Protein AF-W4PFC8-F1 (afdb_monomer_lite)

Sequence (194 aa):
MAPLVTIVLLALRPLFGVVIDPLIALPLGGVAGILSIRCWKKVPQILELGLQKMAPVATLLIGTGTIAGVIKNSDLNSFLLWFLNYCHLSDSIVAPVSGALMSAATASTTAGAMLASASFADTLISVGISGVWGALMVNAGATVLDHLPHGSFFHTTGGVCGLIFKDRLKLIPYETLIGMILAVSSALLYFFIS

Radius of gyration: 19.75 Å; chains: 1; bounding box: 50×34×48 Å

Secondary structure (DSSP, 8-state):
-HHHHHHHHHHHHHHH-----HHHHHHHHHHHHHHHH--GGGHHHHHHHHHHHHHHHHHHHHHHHHHHHHHHTSTHHHHHHHHHHHTT--GGGHHHHHHHHHHHHHT-HHHHHHHHHHHHHHHHHHTT--HHHHHHHHHHHHTTTTTSTTSHHHHHHHHHTT--HHHHHHHHHHHHHHHHHHHHHHHHHHHHH-

Structure (mmCIF, N/CA/C/O backbone):
data_AF-W4PFC8-F1
#
_entry.id   AF-W4PFC8-F1
#
loop_
_atom_site.group_PDB
_atom_site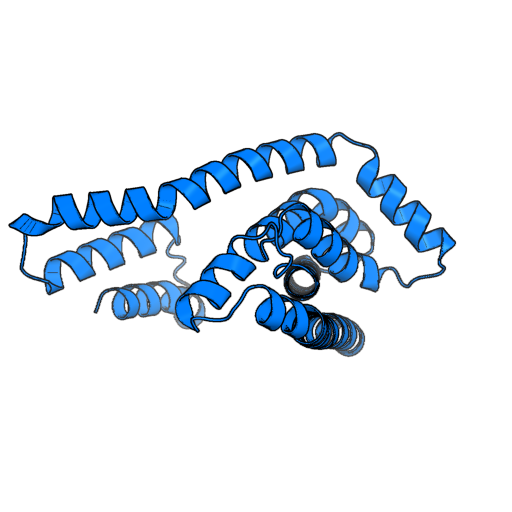.id
_atom_site.type_symbol
_atom_site.label_atom_id
_atom_site.label_alt_id
_atom_site.label_comp_id
_atom_site.label_asym_id
_atom_site.label_entity_id
_atom_site.label_seq_id
_atom_site.pdbx_PDB_ins_code
_atom_site.Cartn_x
_atom_site.Cartn_y
_atom_site.Cartn_z
_atom_site.occupancy
_atom_site.B_iso_or_equiv
_atom_site.auth_seq_id
_atom_site.auth_comp_id
_atom_site.auth_asym_id
_atom_site.auth_atom_id
_atom_site.pdbx_PDB_model_num
ATOM 1 N N . MET A 1 1 ? -22.870 -6.480 11.754 1.00 60.59 1 MET A N 1
ATOM 2 C CA . MET A 1 1 ? -23.787 -5.493 11.143 1.00 60.59 1 MET A CA 1
ATOM 3 C C . MET A 1 1 ? -23.040 -4.341 10.485 1.00 60.59 1 MET A C 1
ATOM 5 O O . MET A 1 1 ? -23.178 -4.214 9.282 1.00 60.59 1 MET A O 1
ATOM 9 N N . ALA A 1 2 ? -22.192 -3.583 11.195 1.00 66.00 2 ALA A N 1
ATOM 10 C CA . ALA A 1 2 ? -21.439 -2.461 10.607 1.00 66.00 2 ALA A CA 1
ATOM 11 C C . ALA A 1 2 ? -20.672 -2.797 9.302 1.00 66.00 2 ALA A C 1
ATOM 13 O O . ALA A 1 2 ? -20.992 -2.180 8.293 1.00 66.00 2 ALA A O 1
ATOM 14 N N . PRO A 1 3 ? -19.766 -3.804 9.257 1.00 72.44 3 PRO A N 1
ATOM 15 C CA . PRO A 1 3 ? -19.040 -4.138 8.026 1.00 72.44 3 PRO A CA 1
ATOM 16 C C . PRO A 1 3 ? -19.954 -4.687 6.927 1.00 72.44 3 PRO A C 1
ATOM 18 O O . PRO A 1 3 ? -19.696 -4.470 5.755 1.00 72.44 3 PRO A O 1
ATOM 21 N N . LEU A 1 4 ? -21.051 -5.361 7.290 1.00 73.50 4 LEU A N 1
ATOM 22 C CA . LEU A 1 4 ? -22.006 -5.896 6.321 1.00 73.50 4 LEU A CA 1
ATOM 23 C C . LEU A 1 4 ? -22.719 -4.760 5.570 1.00 73.50 4 LEU A C 1
ATOM 25 O O . LEU A 1 4 ? -22.846 -4.815 4.354 1.00 73.50 4 LEU A O 1
ATOM 29 N N . VAL A 1 5 ? -23.136 -3.712 6.287 1.00 70.50 5 VAL A N 1
ATOM 30 C CA . VAL A 1 5 ? -23.809 -2.542 5.703 1.00 70.50 5 VAL A CA 1
ATOM 31 C C . VAL A 1 5 ? -22.860 -1.764 4.791 1.00 70.50 5 VAL A C 1
ATOM 33 O O . VAL A 1 5 ? -23.251 -1.400 3.686 1.00 70.50 5 VAL A O 1
ATOM 36 N N . THR A 1 6 ? -21.601 -1.563 5.193 1.00 70.75 6 THR A N 1
ATOM 37 C CA . THR A 1 6 ? -20.590 -0.939 4.323 1.00 70.75 6 THR A CA 1
ATOM 38 C C . THR A 1 6 ? -20.270 -1.790 3.104 1.00 70.75 6 THR A C 1
ATOM 40 O O . THR A 1 6 ? -20.200 -1.248 2.008 1.00 70.75 6 THR A O 1
ATOM 43 N N . ILE A 1 7 ? -20.117 -3.107 3.257 1.00 75.44 7 ILE A N 1
ATOM 44 C CA . ILE A 1 7 ? -19.860 -4.010 2.126 1.00 75.44 7 ILE A CA 1
ATOM 45 C C . ILE A 1 7 ? -21.022 -3.961 1.132 1.00 75.44 7 ILE A C 1
ATOM 47 O O . ILE A 1 7 ? -20.774 -3.844 -0.060 1.00 75.44 7 ILE A O 1
ATOM 51 N N . VAL A 1 8 ? -22.275 -3.976 1.596 1.00 73.69 8 VAL A N 1
ATOM 52 C CA . VAL A 1 8 ? -23.455 -3.867 0.720 1.00 73.69 8 VAL A CA 1
ATOM 53 C C . VAL A 1 8 ? -23.516 -2.501 0.023 1.00 73.69 8 VAL A C 1
ATOM 55 O O . VAL A 1 8 ? -23.772 -2.450 -1.177 1.00 73.69 8 VAL A O 1
ATOM 58 N N . LEU A 1 9 ? -23.221 -1.403 0.730 1.00 66.00 9 LEU A N 1
ATOM 59 C CA . LEU A 1 9 ? -23.166 -0.053 0.148 1.00 66.00 9 LEU A CA 1
ATOM 60 C C . LEU A 1 9 ? -22.056 0.089 -0.906 1.00 66.00 9 LEU A C 1
ATOM 62 O O . LEU A 1 9 ? -22.295 0.666 -1.963 1.00 66.00 9 LEU A O 1
ATOM 66 N N . LEU A 1 10 ? -20.858 -0.452 -0.658 1.00 68.19 10 LEU A N 1
ATOM 67 C CA . LEU A 1 10 ? -19.750 -0.409 -1.620 1.00 68.19 10 LEU A CA 1
ATOM 68 C C . LEU A 1 10 ? -19.934 -1.397 -2.783 1.00 68.19 10 LEU A C 1
ATOM 70 O O . LEU A 1 10 ? -19.562 -1.077 -3.910 1.00 68.19 10 LEU A O 1
ATOM 74 N N . ALA A 1 11 ? -20.536 -2.566 -2.547 1.00 67.75 11 ALA A N 1
ATOM 75 C CA . ALA A 1 11 ? -20.856 -3.552 -3.584 1.00 67.75 11 ALA A CA 1
ATOM 76 C C . ALA A 1 11 ? -21.993 -3.091 -4.512 1.00 67.75 11 ALA A C 1
ATOM 78 O O . ALA A 1 11 ? -22.118 -3.590 -5.629 1.00 67.75 11 ALA A O 1
ATOM 79 N N . LEU A 1 12 ? -22.776 -2.089 -4.108 1.00 64.56 12 LEU A N 1
ATOM 80 C CA . LEU A 1 12 ? -23.778 -1.460 -4.967 1.00 64.56 12 LEU A CA 1
ATOM 81 C C . LEU A 1 12 ? -23.150 -0.770 -6.193 1.00 64.56 12 LEU A C 1
ATOM 83 O O . LEU A 1 12 ? -23.795 -0.667 -7.236 1.00 64.56 12 LEU A O 1
ATOM 87 N N . ARG A 1 13 ? -21.873 -0.369 -6.099 1.00 65.69 13 ARG A N 1
ATOM 88 C CA . ARG A 1 13 ? -21.117 0.243 -7.200 1.00 65.69 13 ARG A CA 1
ATOM 89 C C . ARG A 1 13 ? -20.882 -0.726 -8.373 1.00 65.69 13 ARG A C 1
ATOM 91 O O . ARG A 1 13 ? -21.272 -0.368 -9.481 1.00 65.69 13 ARG A O 1
ATOM 98 N N . PRO A 1 14 ? -20.308 -1.932 -8.185 1.00 64.19 14 PRO A N 1
ATOM 99 C CA . PRO A 1 14 ? -20.170 -2.907 -9.270 1.00 64.19 14 PRO A CA 1
ATOM 100 C C . PRO A 1 14 ? -21.492 -3.568 -9.701 1.00 64.19 14 PRO A C 1
ATOM 102 O O . PRO A 1 14 ? -21.578 -3.996 -10.845 1.00 64.19 14 PRO A O 1
ATOM 105 N N . LEU A 1 15 ? -22.514 -3.653 -8.834 1.00 70.25 15 LEU A N 1
ATOM 106 C CA . LEU A 1 15 ? -23.786 -4.323 -9.166 1.00 70.25 15 LEU A CA 1
ATOM 107 C C . LEU A 1 15 ? -24.837 -3.427 -9.841 1.00 70.25 15 LEU A C 1
ATOM 109 O O . LEU A 1 15 ? -25.566 -3.907 -10.702 1.00 70.25 15 LEU A O 1
ATOM 113 N N . PHE A 1 16 ? -24.946 -2.154 -9.448 1.00 71.00 16 PHE A N 1
ATOM 114 C CA . PHE A 1 16 ? -26.012 -1.249 -9.910 1.00 71.00 16 PHE A CA 1
ATOM 115 C C . PHE A 1 16 ? -25.488 0.058 -10.521 1.00 71.00 16 PHE A C 1
ATOM 117 O O . PHE A 1 16 ? -26.281 0.914 -10.906 1.00 71.00 16 PHE A O 1
ATOM 124 N N . GLY A 1 17 ? -24.166 0.248 -10.598 1.00 64.81 17 GLY A N 1
ATOM 125 C CA . GLY A 1 17 ? -23.553 1.447 -11.183 1.00 64.81 17 GLY A CA 1
ATOM 126 C C . GLY A 1 17 ? -23.726 2.726 -10.354 1.00 64.81 17 GLY A C 1
ATOM 127 O O . GLY A 1 17 ? -23.295 3.795 -10.781 1.00 64.81 17 GLY A O 1
ATOM 128 N N . VAL A 1 18 ? -24.322 2.643 -9.159 1.00 68.81 18 VAL A N 1
ATOM 129 C CA . VAL A 1 18 ? -24.473 3.791 -8.257 1.00 68.81 18 VAL A CA 1
ATOM 130 C C . VAL A 1 18 ? -23.147 4.030 -7.542 1.00 68.81 18 VAL A C 1
ATOM 132 O O . VAL A 1 18 ? -22.703 3.225 -6.722 1.00 68.81 18 VAL A O 1
ATOM 135 N N . VAL A 1 19 ? -22.494 5.147 -7.856 1.00 66.44 19 VAL A N 1
ATOM 136 C CA . VAL A 1 19 ? -21.243 5.548 -7.209 1.00 66.44 19 VAL A CA 1
ATOM 137 C C . VAL A 1 19 ? -21.568 6.173 -5.857 1.00 66.44 19 VAL A C 1
ATOM 139 O O . VAL A 1 19 ? -21.902 7.349 -5.767 1.00 66.44 19 VAL A O 1
ATOM 142 N N . ILE A 1 20 ? -21.470 5.372 -4.799 1.00 68.31 20 ILE A N 1
ATOM 143 C CA . ILE A 1 20 ? -21.460 5.881 -3.428 1.00 68.31 20 ILE A CA 1
ATOM 144 C C . ILE A 1 20 ? -20.000 6.101 -3.045 1.00 68.31 20 ILE A C 1
ATOM 146 O O . ILE A 1 20 ? -19.194 5.168 -3.082 1.00 68.31 20 ILE A O 1
ATOM 150 N N . ASP A 1 21 ? -19.660 7.342 -2.711 1.00 74.38 21 ASP A N 1
ATOM 151 C CA . ASP A 1 21 ? -18.304 7.693 -2.314 1.00 74.38 21 ASP A CA 1
ATOM 152 C C . ASP A 1 21 ? -17.924 6.971 -1.004 1.00 74.38 21 ASP A C 1
ATOM 154 O O . ASP A 1 21 ? -18.717 6.982 -0.049 1.00 74.38 21 ASP A O 1
ATOM 158 N N . PRO A 1 22 ? -16.734 6.347 -0.916 1.00 67.06 22 PRO A N 1
ATOM 159 C CA . PRO A 1 22 ? -16.259 5.710 0.308 1.00 67.06 22 PRO A CA 1
ATOM 160 C C . PRO A 1 22 ? -16.308 6.636 1.530 1.00 67.06 22 PRO A C 1
ATOM 162 O O . PRO A 1 22 ? -16.629 6.168 2.623 1.00 67.06 22 PRO A O 1
ATOM 165 N N . LEU A 1 23 ? -16.072 7.941 1.350 1.00 74.94 23 LEU A N 1
ATOM 166 C CA . LEU A 1 23 ? -16.114 8.958 2.403 1.00 74.94 23 LEU A CA 1
ATOM 167 C C . LEU A 1 23 ? -17.506 9.096 3.031 1.00 74.94 23 LEU A C 1
ATOM 169 O O . LEU A 1 23 ? -17.616 9.492 4.185 1.00 74.94 23 LEU A O 1
ATOM 173 N N . ILE A 1 24 ? -18.563 8.743 2.295 1.00 76.62 24 ILE A N 1
ATOM 174 C CA . ILE A 1 24 ? -19.956 8.754 2.759 1.00 76.62 24 ILE A CA 1
ATOM 175 C C . ILE A 1 24 ? -20.369 7.351 3.223 1.00 76.62 24 ILE A C 1
ATOM 177 O O . ILE A 1 24 ? -20.988 7.201 4.277 1.00 76.62 24 ILE A O 1
ATOM 181 N N . ALA A 1 25 ? -19.983 6.305 2.489 1.00 76.31 25 ALA A N 1
ATOM 182 C CA . ALA A 1 25 ? -20.346 4.922 2.800 1.00 76.31 25 ALA A CA 1
ATOM 183 C C . ALA A 1 25 ? -19.781 4.439 4.148 1.00 76.31 25 ALA A C 1
ATOM 185 O O . ALA A 1 25 ? -20.495 3.804 4.928 1.00 76.31 25 ALA A O 1
ATOM 186 N N . LEU A 1 26 ? -18.513 4.748 4.441 1.00 79.12 26 LEU A N 1
ATOM 187 C CA . LEU A 1 26 ? -17.830 4.351 5.677 1.00 79.12 26 LEU A CA 1
ATOM 188 C C . LEU A 1 26 ? -18.480 4.922 6.952 1.00 79.12 26 LEU A C 1
ATOM 190 O O . LEU A 1 26 ? -18.797 4.127 7.845 1.00 79.12 26 LEU A O 1
ATOM 194 N N . PRO A 1 27 ? -18.737 6.241 7.075 1.00 80.81 27 PRO A N 1
ATOM 195 C CA . PRO A 1 27 ? -19.411 6.786 8.251 1.00 80.81 27 PRO A CA 1
ATOM 196 C C . PRO A 1 27 ? -20.863 6.315 8.368 1.00 80.81 27 PRO A C 1
ATOM 198 O O . PRO A 1 27 ? -21.301 6.031 9.481 1.00 80.81 27 PRO A O 1
ATOM 201 N N . LEU A 1 28 ? -21.592 6.134 7.260 1.00 80.00 28 LEU A N 1
ATOM 202 C CA . LEU A 1 28 ? -22.945 5.560 7.287 1.00 80.00 28 LEU A CA 1
ATOM 203 C C . LEU A 1 28 ? -22.961 4.127 7.839 1.00 80.00 28 LEU A C 1
ATOM 205 O O . LEU A 1 28 ? -23.796 3.805 8.687 1.00 80.00 28 LEU A O 1
ATOM 209 N N . GLY A 1 29 ? -22.010 3.279 7.434 1.00 78.44 29 GLY A N 1
ATOM 210 C CA . GLY A 1 29 ? -21.847 1.943 8.019 1.00 78.44 29 GLY A CA 1
ATOM 211 C C . GLY A 1 29 ? -21.459 1.984 9.499 1.00 78.44 29 GLY A C 1
ATOM 212 O O . GLY A 1 29 ? -21.950 1.175 10.290 1.00 78.44 29 GLY A O 1
ATOM 213 N N . GLY A 1 30 ? -20.638 2.960 9.900 1.00 79.00 30 GLY A N 1
ATOM 214 C CA . GLY A 1 30 ? -20.305 3.228 11.302 1.00 79.00 30 GLY A CA 1
ATOM 215 C C . GLY A 1 30 ? -21.532 3.603 12.138 1.00 79.00 30 GLY A C 1
ATOM 216 O O . GLY A 1 30 ? -21.767 3.004 13.188 1.00 79.00 30 GLY A O 1
ATOM 217 N N . VAL A 1 31 ? -22.366 4.522 11.643 1.00 81.38 31 VAL A N 1
ATOM 218 C CA . VAL A 1 31 ? -23.624 4.946 12.282 1.00 81.38 31 VAL A CA 1
ATOM 219 C C . VAL A 1 31 ? -24.613 3.783 12.381 1.00 81.38 31 VAL A C 1
ATOM 221 O O . VAL A 1 31 ? -25.167 3.545 13.454 1.00 81.38 31 VAL A O 1
ATOM 224 N N . ALA A 1 32 ? -24.781 2.989 11.320 1.00 80.19 32 ALA A N 1
ATOM 225 C CA . ALA A 1 32 ? -25.609 1.779 11.347 1.00 80.19 32 ALA A CA 1
ATOM 226 C C . ALA A 1 32 ? -25.082 0.729 12.348 1.00 80.19 32 ALA A C 1
ATOM 228 O O . ALA A 1 32 ? -25.853 0.038 13.027 1.00 80.19 32 ALA A O 1
ATOM 229 N N . GLY A 1 33 ? -23.758 0.637 12.485 1.00 77.38 33 GLY A N 1
ATOM 230 C CA . GLY A 1 33 ? -23.082 -0.151 13.510 1.00 77.38 33 GLY A CA 1
ATOM 231 C C . GLY A 1 33 ? -23.412 0.306 14.927 1.00 77.38 33 GLY A C 1
ATOM 232 O O . GLY A 1 33 ? -23.785 -0.515 15.765 1.00 77.38 33 GLY A O 1
ATOM 233 N N . ILE A 1 34 ? -23.334 1.613 15.174 1.00 79.25 34 ILE A N 1
ATOM 234 C CA . ILE A 1 34 ? -23.670 2.239 16.45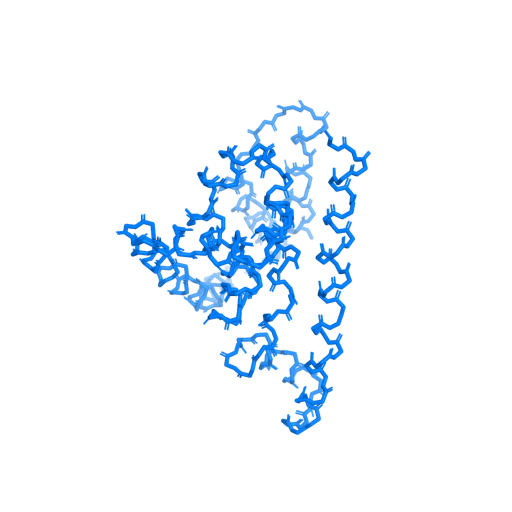9 1.00 79.25 34 ILE A CA 1
ATOM 235 C C . ILE A 1 34 ? -25.145 2.004 16.812 1.00 79.25 34 ILE A C 1
ATOM 237 O O . ILE A 1 34 ? -25.445 1.580 17.931 1.00 79.25 34 ILE A O 1
ATOM 241 N N . LEU A 1 35 ? -26.054 2.178 15.847 1.00 79.50 35 LEU A N 1
ATOM 242 C CA . LEU A 1 35 ? -27.486 1.884 15.996 1.00 79.50 35 LEU A CA 1
ATOM 243 C C . LEU A 1 35 ? -27.740 0.422 16.393 1.00 79.50 35 LEU A C 1
ATOM 245 O O . LEU A 1 35 ? -28.578 0.147 17.252 1.00 79.50 35 LEU A O 1
ATOM 249 N N . SER A 1 36 ? -26.980 -0.514 15.821 1.00 77.12 36 SER A N 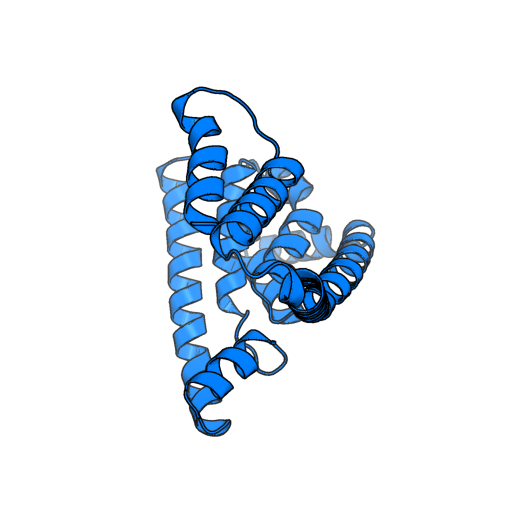1
ATOM 250 C CA . SER A 1 36 ? -27.106 -1.947 16.120 1.00 77.12 36 SER A CA 1
ATOM 251 C C . SER A 1 36 ? -26.622 -2.317 17.528 1.00 77.12 36 SER A C 1
ATOM 253 O O . SER A 1 36 ? -27.145 -3.256 18.124 1.00 77.12 36 SER A O 1
ATOM 255 N N . ILE A 1 37 ? -25.646 -1.589 18.085 1.00 77.81 37 ILE A N 1
ATOM 256 C CA . ILE A 1 37 ? -25.055 -1.872 19.407 1.00 77.81 37 ILE A CA 1
ATOM 257 C C . ILE A 1 37 ? -25.992 -1.450 20.562 1.00 77.81 37 ILE A C 1
ATOM 259 O O . ILE A 1 37 ? -25.793 -1.893 21.692 1.00 77.81 37 ILE A O 1
ATOM 263 N N . ARG A 1 38 ? -27.029 -0.626 20.311 1.00 77.19 38 ARG A N 1
ATOM 264 C CA . ARG A 1 38 ? -28.038 -0.117 21.284 1.00 77.19 38 ARG A CA 1
ATOM 265 C C . ARG A 1 38 ? -27.477 0.537 22.564 1.00 77.19 38 ARG A C 1
ATOM 267 O O . ARG A 1 38 ? -28.238 0.955 23.434 1.00 77.19 38 ARG A O 1
ATOM 274 N N . CYS A 1 39 ? -26.158 0.680 22.684 1.00 72.31 39 CYS A N 1
ATOM 275 C CA . CYS A 1 39 ? -25.460 1.143 23.880 1.00 72.31 39 CYS A CA 1
ATOM 276 C C . CYS A 1 39 ? -24.962 2.587 23.697 1.00 72.31 39 CYS A C 1
ATOM 278 O O . CYS A 1 39 ? -23.763 2.866 23.707 1.00 72.31 39 CYS A O 1
ATOM 280 N N . TRP A 1 40 ? -25.909 3.516 23.537 1.00 77.56 40 TRP A N 1
ATOM 281 C CA . TRP A 1 40 ? -25.670 4.933 23.222 1.00 77.56 40 TRP A CA 1
ATOM 282 C C . TRP A 1 40 ? -24.711 5.640 24.191 1.00 77.56 40 TRP A C 1
ATOM 284 O O . TRP A 1 40 ? -23.931 6.494 23.785 1.00 77.56 40 TRP A O 1
ATOM 294 N N . LYS A 1 41 ? -24.694 5.225 25.464 1.00 78.50 41 LYS A N 1
ATOM 295 C CA . LYS A 1 41 ? -23.814 5.794 26.498 1.00 78.50 41 LYS A CA 1
ATOM 296 C C . LYS A 1 41 ? -22.320 5.530 26.256 1.00 78.50 41 LYS A C 1
ATOM 298 O O . LYS A 1 41 ? -21.497 6.299 26.733 1.00 78.50 41 LYS A O 1
ATOM 303 N N . LYS A 1 42 ? -21.963 4.462 25.528 1.00 80.50 42 LYS A N 1
ATOM 304 C CA . LYS A 1 42 ? -20.565 4.094 25.225 1.00 80.50 42 LYS A CA 1
ATOM 305 C C . LYS A 1 42 ? -20.081 4.611 23.868 1.00 80.50 42 LYS A C 1
ATOM 307 O O . LYS A 1 42 ? -18.905 4.471 23.557 1.00 80.50 42 LYS A O 1
ATOM 312 N N . VAL A 1 43 ? -20.960 5.220 23.069 1.00 82.25 43 VAL A N 1
ATOM 313 C CA . VAL A 1 43 ? -20.619 5.786 21.754 1.00 82.25 43 VAL A CA 1
ATOM 314 C C . VAL A 1 43 ? -19.441 6.762 21.808 1.00 82.25 43 VAL A C 1
ATOM 316 O O . VAL A 1 43 ? -18.519 6.548 21.024 1.00 82.25 43 VAL A O 1
ATOM 319 N N . PRO A 1 44 ? -19.390 7.764 22.715 1.00 83.62 44 PRO A N 1
ATOM 320 C CA . PRO A 1 44 ? -18.248 8.679 22.761 1.00 83.62 44 PRO A CA 1
ATOM 321 C C . PRO A 1 44 ? -16.931 7.948 23.054 1.00 83.62 44 PRO A C 1
ATOM 323 O O . PRO A 1 44 ? -15.947 8.193 22.368 1.00 83.62 44 PRO A O 1
ATOM 326 N N . GLN A 1 45 ? -16.935 6.975 23.974 1.00 86.12 45 GLN A N 1
ATOM 327 C CA . GLN A 1 45 ? -15.750 6.162 24.282 1.00 86.12 45 GLN A CA 1
ATOM 328 C C . GLN A 1 45 ? -15.294 5.312 23.087 1.00 86.12 45 GLN A C 1
ATOM 330 O O . GLN A 1 45 ? -14.100 5.184 22.843 1.00 86.12 45 GLN A O 1
ATOM 335 N N . ILE A 1 46 ? -16.225 4.727 22.326 1.00 82.56 46 ILE A N 1
ATOM 336 C CA . ILE A 1 46 ? -15.898 3.934 21.129 1.00 82.56 46 ILE A CA 1
ATOM 337 C C . ILE A 1 46 ? -15.326 4.832 20.026 1.00 82.56 46 ILE A C 1
ATOM 339 O O . ILE A 1 46 ? -14.377 4.435 19.350 1.00 82.56 46 ILE A O 1
ATOM 343 N N . LEU A 1 47 ? -15.881 6.035 19.853 1.00 84.12 47 LEU A N 1
ATOM 344 C CA . LEU A 1 47 ? -15.395 7.014 18.881 1.00 84.12 47 LEU A CA 1
ATOM 345 C C . LEU A 1 47 ? -13.989 7.501 19.240 1.00 84.12 47 LEU A C 1
ATOM 347 O O . LEU A 1 47 ? -13.119 7.538 18.376 1.00 84.12 47 LEU A O 1
ATOM 351 N N . GLU A 1 48 ? -13.759 7.815 20.514 1.00 87.94 48 GLU A N 1
ATOM 352 C CA . GLU A 1 48 ? -12.457 8.234 21.032 1.00 87.94 48 GLU A CA 1
ATOM 353 C C . GLU A 1 48 ? -11.412 7.129 20.859 1.00 87.94 48 GLU A C 1
ATOM 355 O O . GLU A 1 48 ? -10.328 7.380 20.341 1.00 87.94 48 GLU A O 1
ATOM 360 N N . LEU A 1 49 ? -11.762 5.882 21.180 1.00 86.31 49 LEU A N 1
ATOM 361 C CA . LEU A 1 49 ? -10.882 4.726 20.998 1.00 86.31 49 LEU A CA 1
ATOM 362 C C . LEU A 1 49 ? -10.590 4.466 19.510 1.00 86.31 49 LEU A C 1
ATOM 364 O O . LEU A 1 49 ? -9.462 4.138 19.145 1.00 86.31 49 LEU A O 1
ATOM 368 N N . GLY A 1 50 ? -11.579 4.654 18.633 1.00 84.62 50 GLY A N 1
ATOM 369 C CA . GLY A 1 50 ? -11.397 4.598 17.181 1.00 84.62 50 GLY A CA 1
ATOM 370 C C . GLY A 1 50 ? -10.452 5.686 16.670 1.00 84.62 50 GLY A C 1
ATOM 371 O O . GLY A 1 50 ? -9.528 5.387 15.914 1.00 84.62 50 GLY A O 1
ATOM 372 N N . LEU A 1 51 ? -10.630 6.926 17.129 1.00 85.12 51 LEU A N 1
ATOM 373 C CA . LEU A 1 51 ? -9.774 8.052 16.764 1.00 85.12 51 LEU A CA 1
ATOM 374 C C . LEU A 1 51 ? -8.340 7.854 17.272 1.00 85.12 51 LEU A C 1
ATOM 376 O O . LEU A 1 51 ? -7.394 8.027 16.508 1.00 85.12 51 LEU A O 1
ATOM 380 N N . GLN A 1 52 ? -8.171 7.401 18.517 1.00 86.75 52 GLN A N 1
ATOM 381 C CA . GLN A 1 52 ? -6.864 7.067 19.089 1.00 86.75 52 GLN A CA 1
ATOM 382 C C . GLN A 1 52 ? -6.158 5.961 18.296 1.00 86.75 52 GLN A C 1
ATOM 384 O O . GLN A 1 52 ? -4.954 6.048 18.065 1.00 86.75 52 GLN A O 1
ATOM 389 N N . LYS A 1 53 ? -6.892 4.950 17.816 1.00 82.81 53 LYS A N 1
ATOM 390 C CA . LYS A 1 53 ? -6.329 3.895 16.957 1.00 82.81 53 LYS A CA 1
ATOM 391 C C . LYS A 1 53 ? -5.950 4.380 15.558 1.00 82.81 53 LYS A C 1
ATOM 393 O O . LYS A 1 53 ? -5.065 3.789 14.946 1.00 82.81 53 LYS A O 1
ATOM 398 N N . MET A 1 54 ? -6.590 5.434 15.058 1.00 83.25 54 MET A N 1
ATOM 399 C CA . MET A 1 54 ? -6.296 6.016 13.744 1.00 83.25 54 MET A CA 1
ATOM 400 C C . MET A 1 54 ? -5.240 7.125 13.794 1.00 83.25 54 MET A C 1
ATOM 402 O O . MET A 1 54 ? -4.648 7.430 12.763 1.00 83.25 54 MET A O 1
ATOM 406 N N . ALA A 1 55 ? -4.947 7.697 14.965 1.00 84.25 55 ALA A N 1
ATOM 407 C CA . ALA A 1 55 ? -3.960 8.767 15.112 1.00 84.25 55 ALA A CA 1
ATOM 408 C C . ALA A 1 55 ? -2.553 8.397 14.589 1.00 84.25 55 ALA A C 1
ATOM 410 O O . ALA A 1 55 ? -1.993 9.193 13.836 1.00 84.25 55 ALA A O 1
ATOM 411 N N . PRO A 1 56 ? -1.985 7.200 14.862 1.00 79.88 56 PRO A N 1
ATOM 412 C CA . PRO A 1 56 ? -0.694 6.811 14.287 1.00 79.88 56 PRO A CA 1
ATOM 413 C C . PRO A 1 56 ? -0.726 6.724 12.758 1.00 79.88 56 PRO A C 1
ATOM 415 O O . PRO A 1 56 ? 0.222 7.137 12.096 1.00 7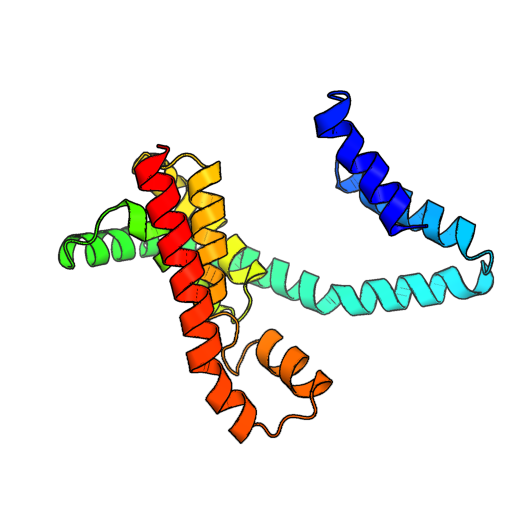9.88 56 PRO A O 1
ATOM 418 N N . VAL A 1 57 ? -1.833 6.228 12.193 1.00 79.12 57 VAL A N 1
ATOM 419 C CA . VAL A 1 57 ? -2.025 6.125 10.739 1.00 79.12 57 VAL A CA 1
ATOM 420 C C . VAL A 1 57 ? -2.142 7.516 10.117 1.00 79.12 57 VAL A C 1
ATOM 422 O O . VAL A 1 57 ? -1.530 7.769 9.088 1.00 79.12 57 VAL A O 1
ATOM 425 N N . ALA A 1 58 ? -2.866 8.441 10.751 1.00 81.75 58 ALA A N 1
ATOM 426 C CA . ALA A 1 58 ? -2.991 9.819 10.282 1.00 81.75 58 ALA A CA 1
ATOM 427 C C . ALA A 1 58 ? -1.643 10.558 10.300 1.00 81.75 58 ALA A C 1
ATOM 429 O O . ALA A 1 58 ? -1.274 11.184 9.309 1.00 81.75 58 ALA A O 1
ATOM 430 N N . THR A 1 59 ? -0.868 10.436 11.381 1.00 82.88 59 THR A N 1
ATOM 431 C CA . THR A 1 59 ? 0.484 11.013 11.464 1.00 82.88 59 THR A CA 1
ATOM 432 C C . THR A 1 59 ? 1.413 10.418 10.403 1.00 82.88 59 THR A C 1
ATOM 434 O O . THR A 1 59 ? 2.162 11.153 9.759 1.00 82.88 59 THR A O 1
ATOM 437 N N . LEU A 1 60 ? 1.324 9.106 10.159 1.00 80.88 60 LEU A N 1
ATOM 438 C CA . LEU A 1 60 ? 2.052 8.437 9.081 1.00 80.88 60 LEU A CA 1
ATOM 439 C C . LEU A 1 60 ? 1.618 8.946 7.699 1.00 80.88 60 LEU A C 1
ATOM 441 O O . LEU A 1 60 ? 2.474 9.192 6.859 1.00 80.88 60 LEU A O 1
ATOM 445 N N . LEU A 1 61 ? 0.322 9.148 7.448 1.00 78.56 61 LEU A N 1
ATOM 446 C CA . LEU A 1 61 ? -0.190 9.689 6.180 1.00 78.56 61 LEU A CA 1
ATOM 447 C C . LEU A 1 61 ? 0.283 11.123 5.924 1.00 78.56 61 LEU A C 1
ATOM 449 O O . LEU A 1 61 ? 0.610 11.470 4.793 1.00 78.56 61 LEU A O 1
ATOM 453 N N . ILE A 1 62 ? 0.384 11.945 6.970 1.00 85.25 62 ILE A N 1
ATOM 454 C CA . ILE A 1 62 ? 0.952 13.293 6.860 1.00 85.25 62 ILE A CA 1
ATOM 455 C C . ILE A 1 62 ? 2.447 13.208 6.529 1.00 85.25 62 ILE A C 1
ATOM 457 O O . ILE A 1 62 ? 2.893 13.843 5.577 1.00 85.25 62 ILE A O 1
ATOM 461 N N . GLY A 1 63 ? 3.217 12.398 7.265 1.00 80.38 63 GLY A N 1
ATOM 462 C CA . GLY A 1 63 ? 4.656 12.234 7.026 1.00 80.38 63 GLY A CA 1
ATOM 463 C C . GLY A 1 63 ? 4.983 11.596 5.673 1.00 80.38 63 GLY A C 1
ATOM 464 O O . GLY A 1 63 ? 5.927 11.990 4.999 1.00 80.38 63 GLY A O 1
ATOM 465 N N . THR A 1 64 ? 4.180 10.637 5.227 1.00 76.06 64 THR A N 1
ATOM 466 C CA . THR A 1 64 ? 4.324 10.041 3.893 1.00 76.06 64 THR A CA 1
ATOM 467 C C . THR A 1 64 ? 3.914 11.040 2.814 1.00 76.06 64 THR A C 1
ATOM 469 O O . THR A 1 64 ? 4.649 11.221 1.854 1.00 76.06 64 THR A O 1
ATOM 472 N N . GLY A 1 65 ? 2.824 11.788 2.986 1.00 78.44 65 GLY A N 1
ATOM 473 C CA . GLY A 1 65 ? 2.445 12.855 2.057 1.00 78.44 65 GLY A CA 1
ATOM 474 C C . GLY A 1 65 ? 3.551 13.898 1.855 1.00 78.44 65 GLY A C 1
ATOM 475 O O . GLY A 1 65 ? 3.832 14.281 0.718 1.00 78.44 65 GLY A O 1
ATOM 476 N N . THR A 1 66 ? 4.233 14.314 2.927 1.00 84.69 66 THR A N 1
ATOM 477 C CA . THR A 1 66 ? 5.362 15.255 2.824 1.00 84.69 66 THR A CA 1
ATOM 478 C C . THR A 1 66 ? 6.575 14.625 2.142 1.00 84.69 66 THR A C 1
ATOM 480 O O . THR A 1 66 ? 7.144 15.249 1.247 1.00 84.69 66 THR A O 1
ATOM 483 N N . ILE A 1 67 ? 6.938 13.384 2.486 1.00 82.44 67 ILE A N 1
ATOM 484 C CA . ILE A 1 67 ? 8.035 12.648 1.834 1.00 82.44 67 ILE A CA 1
ATOM 485 C C . ILE A 1 67 ? 7.751 12.455 0.338 1.00 82.44 67 ILE A C 1
ATOM 487 O O . ILE A 1 67 ? 8.612 12.765 -0.479 1.00 82.44 67 ILE A O 1
ATOM 491 N N . ALA A 1 68 ? 6.545 12.023 -0.044 1.00 76.94 68 ALA A N 1
ATOM 492 C CA . ALA A 1 68 ? 6.141 11.902 -1.447 1.00 76.94 68 ALA A CA 1
ATOM 493 C C . ALA A 1 68 ? 6.266 13.236 -2.190 1.00 76.94 68 ALA A C 1
ATOM 495 O O . ALA A 1 68 ? 6.734 13.256 -3.326 1.00 76.94 68 ALA A O 1
ATOM 496 N N . GLY A 1 69 ? 5.883 14.347 -1.551 1.00 79.56 69 GLY A N 1
ATOM 497 C CA . GLY A 1 69 ? 6.024 15.690 -2.116 1.00 79.56 69 GLY A CA 1
ATOM 498 C C . GLY A 1 69 ? 7.481 16.094 -2.358 1.00 79.56 69 GLY A C 1
ATOM 499 O O . GLY A 1 69 ? 7.791 16.658 -3.410 1.00 79.56 69 GLY A O 1
ATOM 500 N N . VAL A 1 70 ? 8.382 15.766 -1.424 1.00 84.12 70 VAL A N 1
ATOM 501 C CA . VAL A 1 70 ? 9.830 15.981 -1.586 1.00 84.12 70 VAL A CA 1
ATOM 502 C C . VAL A 1 70 ? 10.380 15.102 -2.707 1.00 84.12 70 VAL A C 1
ATOM 504 O O . VAL A 1 70 ? 11.060 15.615 -3.592 1.00 84.12 70 VAL A O 1
ATOM 507 N N . ILE A 1 71 ? 10.044 13.808 -2.726 1.00 78.25 71 ILE A N 1
ATOM 508 C CA . ILE A 1 71 ? 10.496 12.861 -3.759 1.00 78.25 71 ILE A CA 1
ATOM 509 C C . ILE A 1 71 ? 10.002 13.291 -5.144 1.00 78.25 71 ILE A C 1
ATOM 511 O O . ILE A 1 71 ? 10.777 13.258 -6.093 1.00 78.25 71 ILE A O 1
ATOM 515 N N . LYS A 1 72 ? 8.750 13.749 -5.264 1.00 73.12 72 LYS A N 1
ATOM 516 C CA . LYS A 1 72 ? 8.183 14.229 -6.533 1.00 73.12 72 LYS A CA 1
ATOM 517 C C . LYS A 1 72 ? 8.907 15.467 -7.076 1.00 73.12 72 LYS A C 1
ATOM 519 O O . LYS A 1 72 ? 8.992 15.627 -8.286 1.00 73.12 72 LYS A O 1
ATOM 524 N N . ASN A 1 73 ? 9.428 16.325 -6.198 1.00 80.56 73 ASN A N 1
ATOM 525 C CA . ASN A 1 73 ? 10.256 17.477 -6.576 1.00 80.56 73 ASN A CA 1
ATOM 526 C C . ASN A 1 73 ? 11.761 17.152 -6.639 1.00 80.56 73 ASN A C 1
ATOM 528 O O . ASN A 1 73 ? 12.567 18.061 -6.811 1.00 80.56 73 ASN A O 1
ATOM 532 N N . SER A 1 74 ? 12.151 15.885 -6.478 1.00 78.12 74 SER A N 1
ATOM 533 C CA . SER A 1 74 ? 13.544 15.433 -6.519 1.00 78.12 74 SER A CA 1
ATOM 534 C C . SER A 1 74 ? 13.823 14.613 -7.781 1.00 78.12 74 SER A C 1
ATOM 536 O O . SER A 1 74 ? 12.931 13.974 -8.334 1.00 78.12 74 SER A O 1
ATOM 538 N N . ASP A 1 75 ? 15.094 14.508 -8.171 1.00 78.75 75 ASP A N 1
ATOM 539 C CA . ASP A 1 75 ? 15.551 13.681 -9.303 1.00 78.75 75 ASP A CA 1
ATOM 540 C C . ASP A 1 75 ? 15.570 12.166 -9.017 1.00 78.75 75 ASP A C 1
ATOM 542 O O . ASP A 1 75 ? 16.193 11.383 -9.736 1.00 78.75 75 ASP A O 1
ATOM 546 N N . LEU A 1 76 ? 14.891 11.713 -7.961 1.00 73.62 76 LEU A N 1
ATOM 547 C CA . LEU A 1 76 ? 14.935 10.318 -7.519 1.00 73.62 76 LEU A CA 1
ATOM 548 C C . LEU A 1 76 ? 14.269 9.379 -8.535 1.00 73.62 76 LEU A C 1
ATOM 550 O O . LEU A 1 76 ? 14.761 8.276 -8.772 1.00 73.62 76 LEU A O 1
ATOM 554 N N . ASN A 1 77 ? 13.205 9.847 -9.193 1.00 72.56 77 ASN A N 1
ATOM 555 C CA . ASN A 1 77 ? 12.564 9.129 -10.294 1.00 72.56 77 ASN A CA 1
ATOM 556 C C . ASN A 1 77 ? 13.542 8.905 -11.456 1.00 72.56 77 ASN A C 1
ATOM 558 O O . ASN A 1 77 ? 13.673 7.787 -11.952 1.00 72.56 77 ASN A O 1
ATOM 562 N N . SER A 1 78 ? 14.271 9.954 -11.843 1.00 75.81 78 SER A N 1
ATOM 563 C CA . SER A 1 78 ? 15.274 9.920 -12.911 1.00 75.81 78 SER A CA 1
ATOM 564 C C . SER A 1 78 ? 16.459 9.021 -12.552 1.00 75.81 78 SER A C 1
ATOM 566 O O . SER A 1 78 ? 16.913 8.240 -13.386 1.00 75.81 78 SER A O 1
ATOM 568 N N . PHE A 1 79 ?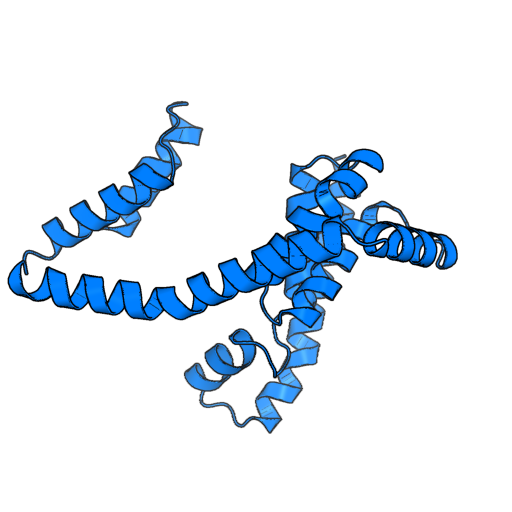 16.931 9.076 -11.302 1.00 77.94 79 PHE A N 1
ATOM 569 C CA . PHE A 1 79 ? 17.998 8.205 -10.806 1.00 77.94 79 PHE A CA 1
ATOM 570 C C . PHE A 1 79 ? 17.592 6.728 -10.820 1.00 77.94 79 PHE A C 1
ATOM 572 O O . PHE A 1 79 ? 18.380 5.887 -11.246 1.00 77.94 79 PHE A O 1
ATOM 579 N N . LEU A 1 80 ? 16.362 6.404 -10.402 1.00 75.31 80 LEU A N 1
ATOM 580 C CA . LEU A 1 80 ? 15.866 5.028 -10.431 1.00 75.31 80 LEU A CA 1
ATOM 581 C C . LEU A 1 80 ? 15.799 4.510 -11.870 1.00 75.31 80 LEU A C 1
ATOM 583 O O . LEU A 1 80 ? 16.296 3.419 -12.136 1.00 75.31 80 LEU A O 1
ATOM 587 N N . LEU A 1 81 ? 15.256 5.298 -12.802 1.00 75.56 81 LEU A N 1
ATOM 588 C CA . LEU A 1 81 ? 15.209 4.926 -14.219 1.00 75.56 81 LEU A CA 1
ATOM 589 C C . LEU A 1 81 ? 16.609 4.744 -14.817 1.00 75.56 81 LEU A C 1
ATOM 591 O O . LEU A 1 81 ? 16.845 3.769 -15.528 1.00 75.56 81 LEU A O 1
ATOM 595 N N . TRP A 1 82 ? 17.553 5.631 -14.493 1.00 79.06 82 TRP A N 1
ATOM 596 C CA . TRP A 1 82 ? 18.948 5.498 -14.918 1.00 79.06 82 TRP A CA 1
ATOM 597 C C . TRP A 1 82 ? 19.594 4.220 -14.370 1.00 79.06 82 TRP A C 1
ATOM 599 O O . TRP A 1 82 ? 20.227 3.478 -15.120 1.00 79.06 82 TRP A O 1
ATOM 609 N N . PHE A 1 83 ? 19.385 3.919 -13.085 1.00 74.81 83 PHE A N 1
ATOM 610 C CA . PHE A 1 83 ? 19.889 2.703 -12.446 1.00 74.81 83 PHE A CA 1
ATOM 611 C C . PHE A 1 83 ? 19.295 1.438 -13.079 1.00 74.81 83 PHE A C 1
ATOM 613 O O . PHE A 1 83 ? 20.011 0.470 -13.335 1.00 74.81 83 PHE A O 1
ATOM 620 N N . LEU A 1 84 ? 17.998 1.448 -13.392 1.00 73.69 84 LEU A N 1
ATOM 621 C CA . LEU A 1 84 ? 17.330 0.316 -14.030 1.00 73.69 84 LEU A CA 1
ATOM 622 C C . LEU A 1 84 ? 17.823 0.087 -15.464 1.00 73.69 84 LEU A C 1
ATOM 624 O O . LEU A 1 84 ? 18.050 -1.058 -15.857 1.00 73.69 84 LEU A O 1
ATOM 628 N N . ASN A 1 85 ? 18.041 1.175 -16.210 1.00 75.19 85 ASN A N 1
ATOM 629 C CA . ASN A 1 85 ? 18.594 1.137 -17.561 1.00 75.19 85 ASN A CA 1
ATOM 630 C C . ASN A 1 85 ? 20.032 0.590 -17.553 1.00 75.19 85 ASN A C 1
ATOM 632 O O . ASN A 1 85 ? 20.365 -0.276 -18.358 1.00 75.19 85 ASN A O 1
ATOM 636 N N . TYR A 1 86 ? 20.846 1.003 -16.574 1.00 76.25 86 TYR A N 1
ATOM 637 C CA . TYR A 1 86 ? 22.198 0.476 -16.361 1.00 76.25 86 TYR A CA 1
ATOM 638 C C . TYR A 1 86 ? 22.206 -1.031 -16.055 1.00 76.25 86 TYR A C 1
ATOM 640 O O . TYR A 1 86 ? 23.080 -1.760 -16.518 1.00 76.25 86 TYR A O 1
ATOM 648 N N . CYS A 1 87 ? 21.211 -1.522 -15.314 1.00 70.69 87 CYS A N 1
ATOM 649 C CA . CYS A 1 87 ? 21.050 -2.946 -15.021 1.00 70.69 87 CYS A CA 1
ATOM 650 C C . CYS A 1 87 ? 20.395 -3.761 -16.155 1.00 70.69 87 CYS A C 1
ATOM 652 O O . CYS A 1 87 ? 20.181 -4.958 -15.963 1.00 70.69 87 CYS A O 1
ATOM 654 N N . HIS A 1 88 ? 20.069 -3.159 -17.308 1.00 67.00 88 HIS A N 1
ATOM 655 C CA . HIS A 1 88 ? 19.319 -3.797 -18.403 1.00 67.00 88 HIS A CA 1
ATOM 656 C C . HIS A 1 88 ? 18.010 -4.475 -17.946 1.00 67.00 88 HIS A C 1
ATOM 658 O O . HIS A 1 88 ? 17.578 -5.479 -18.517 1.00 67.00 88 HIS A O 1
ATOM 664 N N . LEU A 1 89 ? 17.380 -3.957 -16.889 1.00 65.69 89 LEU A N 1
ATOM 665 C CA . LEU A 1 89 ? 16.135 -4.506 -16.358 1.00 65.69 89 LEU A CA 1
ATOM 666 C C . LEU A 1 89 ? 14.950 -4.029 -17.200 1.00 65.69 89 LEU A C 1
ATOM 668 O O . LEU A 1 89 ? 14.917 -2.890 -17.655 1.00 65.69 89 LEU A O 1
ATOM 672 N N . SER A 1 90 ? 13.966 -4.911 -17.393 1.00 69.75 90 SER A N 1
ATOM 673 C CA . SER A 1 90 ? 12.738 -4.562 -18.104 1.00 69.75 90 SER A CA 1
ATOM 674 C C . SER A 1 90 ? 11.976 -3.474 -17.349 1.00 69.75 90 SER A C 1
ATOM 676 O O . SER A 1 90 ? 11.751 -3.573 -16.141 1.00 69.75 90 SER A O 1
ATOM 678 N N . ASP A 1 91 ? 11.521 -2.483 -18.100 1.00 69.88 91 ASP A N 1
ATOM 679 C CA . ASP A 1 91 ? 10.668 -1.373 -17.685 1.00 69.88 91 ASP A CA 1
ATOM 680 C C . ASP A 1 91 ? 9.448 -1.790 -16.834 1.00 69.88 91 ASP A C 1
ATOM 682 O O . ASP A 1 91 ? 9.011 -1.064 -15.941 1.00 69.88 91 ASP A O 1
ATOM 686 N N . SER A 1 92 ? 8.936 -3.010 -17.023 1.00 68.88 92 SER A N 1
ATOM 687 C CA . SER A 1 92 ? 7.824 -3.568 -16.237 1.00 68.88 92 SER A CA 1
ATOM 688 C C . SER A 1 92 ? 8.180 -3.865 -14.770 1.00 68.88 92 SER A C 1
ATOM 690 O O . SER A 1 92 ? 7.294 -4.006 -13.930 1.00 68.88 92 SER A O 1
ATOM 692 N N . ILE A 1 93 ? 9.471 -3.944 -14.431 1.00 79.31 93 ILE A N 1
ATOM 693 C CA . ILE A 1 93 ? 9.978 -4.252 -13.082 1.00 79.31 93 ILE A CA 1
ATOM 694 C C . ILE A 1 93 ? 10.134 -2.975 -12.232 1.00 79.31 93 ILE A C 1
ATOM 696 O O . ILE A 1 93 ? 10.257 -3.046 -11.006 1.00 79.31 93 ILE A O 1
ATOM 700 N N . VAL A 1 94 ? 10.033 -1.790 -12.844 1.00 80.44 94 VAL A N 1
ATOM 701 C CA . VAL A 1 94 ? 10.069 -0.499 -12.135 1.00 80.44 94 VAL A CA 1
ATOM 702 C C . VAL A 1 94 ? 8.961 -0.418 -11.082 1.00 80.44 94 VAL A C 1
ATOM 704 O O . VAL A 1 94 ? 9.195 0.057 -9.969 1.00 80.44 94 VAL A O 1
ATOM 707 N N . ALA A 1 95 ? 7.762 -0.916 -11.397 1.00 84.06 95 ALA A N 1
ATOM 708 C CA . ALA A 1 95 ? 6.606 -0.824 -10.507 1.00 84.06 95 ALA A CA 1
ATOM 709 C C . ALA A 1 95 ? 6.771 -1.685 -9.236 1.00 84.06 95 ALA A C 1
ATOM 711 O O . ALA A 1 95 ? 6.672 -1.138 -8.135 1.00 84.06 95 ALA A O 1
ATOM 712 N N . PRO A 1 96 ? 7.124 -2.985 -9.321 1.00 84.62 96 PRO A N 1
ATOM 713 C CA . PRO A 1 96 ? 7.405 -3.772 -8.121 1.00 84.62 96 PRO A CA 1
ATOM 714 C C . PRO A 1 96 ? 8.631 -3.286 -7.333 1.00 84.62 96 PRO A C 1
ATOM 716 O O . PRO A 1 96 ? 8.602 -3.282 -6.103 1.00 84.62 96 PRO A O 1
ATOM 719 N N . VAL A 1 97 ? 9.706 -2.856 -8.006 1.00 85.25 97 VAL A N 1
ATOM 720 C CA . VAL A 1 97 ? 10.946 -2.425 -7.330 1.00 85.25 97 VAL A CA 1
ATOM 721 C C . VAL A 1 97 ? 10.750 -1.111 -6.583 1.00 85.25 97 VAL A C 1
ATOM 723 O O . VAL A 1 97 ? 11.172 -1.001 -5.432 1.00 85.25 97 VAL A O 1
ATOM 726 N N . SER A 1 98 ? 10.077 -0.133 -7.191 1.00 84.88 98 SER A N 1
ATOM 727 C CA . SER A 1 98 ? 9.738 1.121 -6.508 1.00 84.88 98 SER A CA 1
ATOM 728 C C . SER A 1 98 ? 8.850 0.866 -5.287 1.00 84.88 98 SER A C 1
ATOM 730 O O . SER A 1 98 ? 9.132 1.401 -4.214 1.00 84.88 98 SER A O 1
ATOM 732 N N . GLY A 1 99 ? 7.851 -0.017 -5.403 1.00 86.50 99 GLY A N 1
ATOM 733 C CA . GLY A 1 99 ? 7.021 -0.454 -4.278 1.00 86.50 99 GLY A CA 1
ATOM 734 C C . GLY A 1 99 ? 7.832 -1.095 -3.148 1.00 86.50 99 GLY A C 1
ATOM 735 O O . GLY A 1 99 ? 7.679 -0.712 -1.987 1.00 86.50 99 GLY A O 1
ATOM 736 N N . ALA A 1 100 ? 8.741 -2.016 -3.478 1.00 86.94 100 ALA A N 1
ATOM 737 C CA . ALA A 1 100 ? 9.599 -2.689 -2.503 1.00 86.94 100 ALA A CA 1
ATOM 738 C C . ALA A 1 100 ? 10.544 -1.712 -1.790 1.00 86.94 100 ALA A C 1
ATOM 740 O O . ALA A 1 100 ? 10.594 -1.702 -0.562 1.00 86.94 100 ALA A O 1
ATOM 741 N N . LEU A 1 101 ? 11.250 -0.853 -2.533 1.00 84.69 101 LEU A N 1
ATOM 742 C CA . LEU A 1 101 ? 12.175 0.142 -1.974 1.00 84.69 101 LEU A CA 1
ATOM 743 C C . LEU A 1 101 ? 11.459 1.128 -1.048 1.00 84.69 101 LEU A C 1
ATOM 745 O O . LEU A 1 101 ? 11.928 1.419 0.053 1.00 84.69 101 LEU A O 1
ATOM 749 N N . MET A 1 102 ? 10.298 1.621 -1.471 1.00 86.69 102 MET A N 1
ATOM 750 C CA . MET A 1 102 ? 9.539 2.598 -0.699 1.00 86.69 102 MET A CA 1
ATOM 751 C C . MET A 1 102 ? 8.883 1.974 0.539 1.00 86.69 102 MET A C 1
ATOM 753 O O . MET A 1 102 ? 8.787 2.602 1.599 1.00 86.69 102 MET A O 1
ATOM 757 N N . SER A 1 103 ? 8.476 0.709 0.438 1.00 85.00 103 SER A N 1
ATOM 758 C CA . SER A 1 103 ? 8.018 -0.067 1.587 1.00 85.00 103 SER A CA 1
ATOM 759 C C . SER A 1 103 ? 9.153 -0.389 2.548 1.00 85.00 103 SER A C 1
ATOM 761 O O . SER A 1 103 ? 8.953 -0.300 3.749 1.00 85.00 103 SER A O 1
ATOM 763 N N . ALA A 1 104 ? 10.373 -0.633 2.065 1.00 84.25 104 ALA A N 1
ATOM 764 C CA . ALA A 1 104 ? 11.535 -0.800 2.934 1.00 84.25 104 ALA A CA 1
ATOM 765 C C . ALA A 1 104 ? 11.840 0.475 3.733 1.00 84.25 104 ALA A C 1
ATOM 767 O O . ALA A 1 104 ? 12.137 0.414 4.926 1.00 84.25 104 ALA A O 1
ATOM 768 N N . ALA A 1 105 ? 11.732 1.640 3.087 1.00 81.38 105 ALA A N 1
ATOM 769 C CA . ALA A 1 105 ? 11.959 2.931 3.730 1.00 81.38 105 ALA A CA 1
ATOM 770 C C . ALA A 1 105 ? 10.897 3.250 4.796 1.00 81.38 105 ALA A C 1
ATOM 772 O O . ALA A 1 105 ? 11.225 3.787 5.851 1.00 81.38 105 ALA A O 1
ATOM 773 N N . THR A 1 106 ? 9.633 2.898 4.547 1.00 78.75 106 THR A N 1
ATOM 774 C CA . THR A 1 106 ? 8.523 3.166 5.483 1.00 78.75 106 THR A CA 1
ATOM 775 C C . THR A 1 106 ? 8.233 2.033 6.464 1.00 78.75 106 THR A C 1
ATOM 777 O O . THR A 1 106 ? 7.549 2.257 7.460 1.00 78.75 106 THR A O 1
ATOM 780 N N . ALA A 1 107 ? 8.716 0.827 6.167 1.00 80.94 107 ALA A N 1
ATOM 781 C CA . ALA A 1 107 ? 8.341 -0.443 6.784 1.00 80.94 107 ALA A CA 1
ATOM 782 C C . ALA A 1 107 ? 6.825 -0.582 7.008 1.00 80.94 107 ALA A C 1
ATOM 784 O O . ALA A 1 107 ? 6.332 -0.906 8.094 1.00 80.94 107 ALA A O 1
ATOM 785 N N . SER A 1 108 ? 6.072 -0.272 5.952 1.00 80.88 108 SER A N 1
ATOM 786 C CA . SER A 1 108 ? 4.623 -0.409 5.900 1.00 80.88 108 SER A CA 1
ATOM 787 C C . SER A 1 108 ? 4.180 -0.587 4.453 1.00 80.88 108 SER A C 1
ATOM 789 O O . SER A 1 108 ? 4.436 0.269 3.610 1.00 80.88 108 SER A O 1
ATOM 791 N N . THR A 1 109 ? 3.443 -1.665 4.184 1.00 86.06 109 THR A N 1
ATOM 792 C CA . THR A 1 109 ? 2.919 -1.994 2.851 1.00 86.06 109 THR A CA 1
ATOM 793 C C . THR A 1 109 ? 2.098 -0.845 2.282 1.00 86.06 109 THR A C 1
ATOM 795 O O . THR A 1 109 ? 2.322 -0.393 1.164 1.00 86.06 109 THR A O 1
ATOM 798 N N . THR A 1 110 ? 1.161 -0.334 3.083 1.00 84.19 110 THR A N 1
ATOM 799 C CA . THR A 1 110 ? 0.226 0.709 2.663 1.00 84.19 110 THR A CA 1
ATOM 800 C C . THR A 1 110 ? 0.939 2.036 2.441 1.00 84.19 110 THR A C 1
ATOM 802 O O . THR A 1 110 ? 0.710 2.690 1.426 1.00 84.19 110 THR A O 1
ATOM 805 N N . ALA A 1 111 ? 1.822 2.432 3.362 1.00 80.88 111 ALA A N 1
ATOM 806 C CA . ALA A 1 111 ? 2.583 3.671 3.228 1.00 80.88 111 ALA A CA 1
ATOM 807 C C . ALA A 1 111 ? 3.566 3.606 2.053 1.00 80.88 111 ALA A C 1
ATOM 809 O O . ALA A 1 111 ? 3.630 4.542 1.261 1.00 80.88 111 ALA A O 1
ATOM 810 N N . GLY A 1 112 ? 4.282 2.490 1.903 1.00 84.81 112 GLY A N 1
ATOM 811 C CA . GLY A 1 112 ? 5.215 2.247 0.810 1.00 84.81 112 GLY A CA 1
ATOM 812 C C . GLY A 1 112 ? 4.529 2.259 -0.550 1.00 84.81 112 GLY A C 1
ATOM 813 O O . GLY A 1 112 ? 4.976 2.969 -1.448 1.00 84.81 112 GLY A O 1
ATOM 814 N N . ALA A 1 113 ? 3.405 1.552 -0.687 1.00 88.44 113 ALA A N 1
ATOM 815 C CA . ALA A 1 113 ? 2.626 1.539 -1.921 1.00 88.44 113 ALA A CA 1
ATOM 816 C C . ALA A 1 113 ? 2.047 2.920 -2.257 1.00 88.44 113 ALA A C 1
ATOM 818 O O . ALA A 1 113 ? 2.061 3.324 -3.420 1.00 88.44 113 ALA A O 1
ATOM 819 N N . MET A 1 114 ? 1.572 3.667 -1.255 1.00 85.69 114 MET A N 1
ATOM 820 C CA . MET A 1 114 ? 1.042 5.019 -1.448 1.00 85.69 114 MET A CA 1
ATOM 821 C C . MET A 1 114 ? 2.133 5.996 -1.889 1.00 85.69 114 MET A C 1
ATOM 823 O O . MET A 1 114 ? 1.938 6.719 -2.864 1.00 85.69 114 MET A O 1
ATOM 827 N N . LEU A 1 115 ? 3.283 5.990 -1.213 1.00 84.81 115 LEU A N 1
ATOM 828 C CA . LEU A 1 115 ? 4.440 6.803 -1.583 1.00 84.81 115 LEU A CA 1
ATOM 829 C C . LEU A 1 115 ? 4.933 6.464 -2.991 1.00 84.81 115 LEU A C 1
ATOM 831 O O . LEU A 1 115 ? 5.102 7.359 -3.812 1.00 84.81 115 LEU A O 1
ATOM 835 N N . ALA A 1 116 ? 5.126 5.177 -3.290 1.00 86.94 116 ALA A N 1
ATOM 836 C CA . ALA A 1 116 ? 5.597 4.739 -4.597 1.00 86.94 116 ALA A CA 1
ATOM 837 C C . ALA A 1 116 ? 4.596 5.109 -5.699 1.00 86.94 116 ALA A C 1
ATOM 839 O O . ALA A 1 116 ? 4.988 5.639 -6.732 1.00 86.94 116 ALA A O 1
ATOM 840 N N . SER A 1 117 ? 3.296 4.934 -5.460 1.00 87.19 117 SER A N 1
ATOM 841 C CA . SER A 1 117 ? 2.268 5.345 -6.421 1.00 87.19 117 SER A CA 1
ATOM 842 C C . SER A 1 117 ? 2.253 6.863 -6.619 1.00 87.19 117 SER A C 1
ATOM 844 O O . SER A 1 117 ? 2.185 7.328 -7.748 1.00 87.19 117 SER A O 1
ATOM 846 N N . ALA A 1 118 ? 2.359 7.658 -5.552 1.00 84.50 118 ALA A N 1
ATOM 847 C CA . ALA A 1 118 ? 2.343 9.119 -5.649 1.00 84.50 118 ALA A CA 1
ATOM 848 C C . ALA A 1 118 ? 3.593 9.690 -6.339 1.00 84.50 118 ALA A C 1
ATOM 850 O O . ALA A 1 118 ? 3.500 10.691 -7.052 1.00 84.50 118 ALA A O 1
ATOM 851 N N . SER A 1 119 ? 4.753 9.068 -6.125 1.00 83.06 119 SER A N 1
ATOM 852 C CA . SER A 1 119 ? 6.027 9.520 -6.684 1.00 83.06 119 SER A CA 1
ATOM 853 C C . SER A 1 119 ? 6.286 8.993 -8.095 1.00 83.06 119 SER A C 1
ATOM 855 O O . SER A 1 119 ? 6.823 9.743 -8.905 1.00 83.06 119 SER A O 1
ATOM 857 N N . PHE A 1 120 ? 5.882 7.757 -8.411 1.00 81.69 120 PHE A N 1
ATOM 858 C CA . PHE A 1 120 ? 6.191 7.092 -9.685 1.00 81.69 120 PHE A CA 1
ATOM 859 C C . PHE A 1 120 ? 4.993 6.933 -10.633 1.00 81.69 120 PHE A C 1
ATOM 861 O O . PHE A 1 120 ? 5.153 6.350 -11.701 1.00 81.69 120 PHE A O 1
ATOM 868 N N . ALA A 1 121 ? 3.794 7.431 -10.300 1.00 84.19 121 ALA A N 1
ATOM 869 C CA . ALA A 1 121 ? 2.631 7.324 -11.193 1.00 84.19 121 ALA A CA 1
ATOM 870 C C . ALA A 1 121 ? 2.914 7.874 -12.600 1.00 84.19 121 ALA A C 1
ATOM 872 O O . ALA A 1 121 ? 2.643 7.193 -13.587 1.00 84.19 121 ALA A O 1
ATOM 873 N N . ASP A 1 122 ? 3.494 9.074 -12.688 1.00 82.06 122 ASP A N 1
ATOM 874 C CA . ASP A 1 122 ? 3.779 9.726 -13.970 1.00 82.06 122 ASP A CA 1
ATOM 875 C C . ASP A 1 122 ? 4.810 8.922 -14.788 1.00 82.06 122 ASP A C 1
ATOM 877 O O . ASP A 1 122 ? 4.637 8.717 -15.990 1.00 82.06 122 ASP A O 1
ATOM 881 N N . THR A 1 123 ? 5.841 8.379 -14.132 1.00 80.12 123 THR A N 1
ATOM 882 C CA . THR A 1 123 ? 6.860 7.539 -14.778 1.00 80.12 123 THR A CA 1
ATOM 883 C C . THR A 1 123 ? 6.299 6.193 -15.236 1.00 80.12 123 THR A C 1
ATOM 885 O O . THR A 1 123 ? 6.547 5.795 -16.371 1.00 80.12 123 THR A O 1
ATOM 888 N N . LEU A 1 124 ? 5.482 5.523 -14.422 1.00 82.44 124 LEU A N 1
ATOM 889 C CA . LEU A 1 124 ? 4.829 4.253 -14.773 1.00 82.44 124 LEU A CA 1
ATOM 890 C C . LEU A 1 124 ? 3.930 4.390 -16.005 1.00 82.44 124 LEU A C 1
ATOM 892 O O . LEU A 1 124 ? 3.979 3.557 -16.909 1.00 82.44 124 LEU A O 1
ATOM 896 N N . ILE A 1 125 ? 3.155 5.472 -16.064 1.00 83.81 125 ILE A N 1
ATOM 897 C CA . ILE A 1 125 ? 2.283 5.762 -17.205 1.00 83.81 125 ILE A CA 1
ATOM 898 C C . ILE A 1 125 ? 3.117 6.110 -18.444 1.00 83.81 125 ILE A C 1
ATOM 900 O O . ILE A 1 125 ? 2.796 5.646 -19.536 1.00 83.81 125 ILE A O 1
ATOM 904 N N . SER A 1 126 ? 4.210 6.870 -18.295 1.00 78.81 126 SER A N 1
ATOM 905 C CA . SER A 1 126 ? 5.087 7.234 -19.423 1.00 78.81 126 SER A CA 1
ATOM 906 C C . SER A 1 126 ? 5.791 6.036 -20.070 1.00 78.81 126 SER A C 1
ATOM 908 O O . SER A 1 126 ? 6.067 6.049 -21.265 1.00 78.81 126 SER A O 1
ATOM 910 N N . VAL A 1 127 ? 6.024 4.986 -19.283 1.00 73.56 127 VAL A N 1
ATOM 911 C CA . VAL A 1 127 ? 6.613 3.710 -19.704 1.00 73.56 127 VAL A CA 1
ATOM 912 C C . VAL A 1 127 ? 5.568 2.780 -20.357 1.00 73.56 127 VAL A C 1
ATOM 914 O O . VAL A 1 127 ? 5.903 1.729 -20.897 1.00 73.56 127 VAL A O 1
ATOM 917 N N . GLY A 1 128 ? 4.290 3.175 -20.367 1.00 75.81 128 GLY A N 1
ATOM 918 C CA . GLY A 1 128 ? 3.200 2.438 -21.015 1.00 75.81 128 GLY A CA 1
ATOM 919 C C . GLY A 1 128 ? 2.441 1.480 -20.095 1.00 75.81 128 GLY A C 1
ATOM 920 O O . GLY A 1 128 ? 1.586 0.736 -20.571 1.00 75.81 128 GLY A O 1
ATOM 921 N N . ILE A 1 129 ? 2.699 1.501 -18.784 1.00 81.56 129 ILE A N 1
ATOM 922 C CA . ILE A 1 129 ? 1.981 0.664 -17.818 1.00 81.56 129 ILE A CA 1
ATOM 923 C C . ILE A 1 129 ? 0.646 1.333 -17.474 1.00 81.56 129 ILE A C 1
ATOM 925 O O . ILE A 1 129 ? 0.599 2.464 -16.987 1.00 81.56 129 ILE A O 1
ATOM 929 N N . SER A 1 130 ? -0.464 0.622 -17.689 1.00 84.62 130 SER A N 1
ATOM 930 C CA . SER A 1 130 ? -1.792 1.085 -17.261 1.00 84.62 130 SER A CA 1
ATOM 931 C C . SER A 1 130 ? -1.816 1.346 -15.753 1.00 84.62 130 SER A C 1
ATOM 933 O O . SER A 1 130 ? -1.313 0.539 -14.973 1.00 84.62 130 SER A O 1
ATOM 935 N N . GLY A 1 131 ? -2.463 2.434 -15.319 1.00 82.25 131 GLY A N 1
ATOM 936 C CA . GLY A 1 131 ? -2.492 2.834 -13.907 1.00 82.25 131 GLY A CA 1
ATOM 937 C C . GLY A 1 131 ? -3.009 1.748 -12.954 1.00 82.25 131 GLY A C 1
ATOM 938 O O . GLY A 1 131 ? -2.553 1.664 -11.817 1.00 82.25 131 GLY A O 1
ATOM 939 N N . VAL A 1 132 ? -3.898 0.864 -13.422 1.00 85.00 132 VAL A N 1
ATOM 940 C CA . VAL A 1 132 ? -4.404 -0.270 -12.625 1.00 85.00 132 VAL A CA 1
ATOM 941 C C . VAL A 1 132 ? -3.318 -1.330 -12.416 1.00 85.00 132 VAL A C 1
ATOM 943 O O . VAL A 1 132 ? -3.131 -1.810 -11.299 1.00 85.00 132 VAL A O 1
ATOM 946 N N . TRP A 1 133 ? -2.571 -1.661 -13.471 1.00 85.19 133 TRP A N 1
ATOM 947 C CA . TRP A 1 133 ? -1.456 -2.607 -13.406 1.00 85.19 133 TRP A CA 1
ATOM 948 C C . TRP A 1 133 ? -0.276 -2.037 -12.621 1.00 85.19 133 TRP A C 1
ATOM 950 O O . TRP A 1 133 ? 0.293 -2.740 -11.790 1.00 85.19 133 TRP A O 1
ATOM 960 N N . GLY A 1 134 ? 0.023 -0.748 -12.797 1.00 85.25 134 GLY A N 1
ATOM 961 C CA . GLY A 1 134 ? 1.028 -0.039 -12.008 1.00 85.25 134 GLY A CA 1
ATOM 962 C C . GLY A 1 134 ? 0.702 -0.075 -10.515 1.00 85.25 134 GLY A C 1
ATOM 963 O O . GLY A 1 134 ? 1.544 -0.478 -9.718 1.00 85.25 134 GLY A O 1
ATOM 964 N N . ALA A 1 135 ? -0.540 0.242 -10.134 1.00 85.94 135 ALA A N 1
ATOM 965 C CA . ALA A 1 135 ? -0.980 0.180 -8.740 1.00 85.94 135 ALA A CA 1
ATOM 966 C C . ALA A 1 135 ? -0.920 -1.246 -8.162 1.00 85.94 135 ALA A C 1
ATOM 968 O O . ALA A 1 135 ? -0.463 -1.432 -7.033 1.00 85.94 135 ALA A O 1
ATOM 969 N N . LEU A 1 136 ? -1.339 -2.259 -8.933 1.00 87.88 136 LEU A N 1
ATOM 970 C CA . LEU A 1 136 ? -1.266 -3.663 -8.520 1.00 87.88 136 LEU A CA 1
ATOM 971 C C . LEU A 1 136 ? 0.182 -4.090 -8.254 1.00 87.88 136 LEU A C 1
ATOM 973 O O . LEU A 1 136 ? 0.479 -4.642 -7.195 1.00 87.88 136 LEU A O 1
ATOM 977 N N . MET A 1 137 ? 1.082 -3.815 -9.196 1.00 89.12 137 MET A N 1
ATOM 978 C CA . MET A 1 137 ? 2.491 -4.184 -9.094 1.00 89.12 137 MET A CA 1
ATOM 979 C C . MET A 1 137 ? 3.221 -3.446 -7.978 1.00 89.12 137 MET A C 1
ATOM 981 O O . MET A 1 137 ? 4.010 -4.062 -7.268 1.00 89.12 137 MET A O 1
ATOM 985 N N . VAL A 1 138 ? 2.957 -2.149 -7.802 1.00 90.25 138 VAL A N 1
ATOM 986 C CA . VAL A 1 138 ? 3.524 -1.351 -6.706 1.00 90.25 138 VAL A CA 1
ATOM 987 C C . VAL A 1 138 ? 3.068 -1.908 -5.361 1.00 90.25 138 VAL A C 1
ATOM 989 O O . VAL A 1 138 ? 3.887 -2.095 -4.463 1.00 90.25 138 VAL A O 1
ATOM 992 N N . ASN A 1 139 ? 1.780 -2.230 -5.224 1.00 89.69 139 ASN A N 1
ATOM 993 C CA . ASN A 1 139 ? 1.252 -2.825 -4.002 1.00 89.69 139 ASN A CA 1
ATOM 994 C C . ASN A 1 139 ? 1.842 -4.220 -3.740 1.00 89.69 139 ASN A C 1
ATOM 996 O O . ASN A 1 139 ? 2.226 -4.515 -2.612 1.00 89.69 139 ASN A O 1
ATOM 1000 N N . ALA A 1 140 ? 1.973 -5.057 -4.773 1.00 88.69 140 ALA A N 1
ATOM 1001 C CA . ALA A 1 140 ? 2.622 -6.361 -4.661 1.00 88.69 140 ALA A CA 1
ATOM 1002 C C . ALA A 1 140 ? 4.101 -6.221 -4.262 1.00 88.69 140 ALA A C 1
ATOM 1004 O O . ALA A 1 140 ? 4.554 -6.885 -3.334 1.00 88.69 140 ALA A O 1
ATOM 1005 N N . GLY A 1 141 ? 4.834 -5.297 -4.884 1.00 87.56 141 GLY A N 1
ATOM 1006 C CA . GLY A 1 141 ? 6.216 -4.974 -4.534 1.00 87.56 141 GLY A CA 1
ATOM 1007 C C . GLY A 1 141 ? 6.370 -4.473 -3.100 1.00 87.56 141 GLY A C 1
ATOM 1008 O O . GLY A 1 141 ? 7.300 -4.865 -2.400 1.00 87.56 141 GLY A O 1
ATOM 1009 N N . ALA A 1 142 ? 5.422 -3.676 -2.607 1.00 88.69 142 ALA A N 1
ATOM 1010 C CA . ALA A 1 142 ? 5.456 -3.168 -1.240 1.00 88.69 142 ALA A CA 1
ATOM 1011 C C . ALA A 1 142 ? 5.383 -4.277 -0.171 1.00 88.69 142 ALA A C 1
ATOM 1013 O O . ALA A 1 142 ? 5.901 -4.088 0.927 1.00 88.69 142 ALA A O 1
ATOM 1014 N N . THR A 1 143 ? 4.823 -5.452 -0.478 1.00 87.25 143 THR A N 1
ATOM 1015 C CA . THR A 1 143 ? 4.794 -6.603 0.455 1.00 87.25 143 THR A CA 1
ATOM 1016 C C . THR A 1 143 ? 6.153 -7.282 0.643 1.00 87.25 143 THR A C 1
ATOM 1018 O O . THR A 1 143 ? 6.322 -8.110 1.533 1.00 87.25 143 THR A O 1
ATOM 1021 N N . VAL A 1 144 ? 7.148 -6.951 -0.187 1.00 86.31 144 VAL A N 1
ATOM 1022 C CA . VAL A 1 144 ? 8.463 -7.606 -0.159 1.00 86.31 144 VAL A CA 1
ATOM 1023 C C . VAL A 1 144 ? 9.287 -7.169 1.052 1.00 86.31 144 VAL A C 1
ATOM 1025 O O . VAL A 1 144 ? 10.078 -7.963 1.542 1.00 86.31 144 VAL A O 1
ATOM 1028 N N . LEU A 1 145 ? 9.138 -5.927 1.532 1.00 83.81 145 LEU A N 1
ATOM 1029 C CA . LEU A 1 145 ? 10.021 -5.335 2.556 1.00 83.81 145 LEU A CA 1
ATOM 1030 C C . LEU A 1 145 ? 9.268 -4.579 3.670 1.00 83.81 145 LEU A C 1
ATOM 1032 O O . LEU A 1 145 ? 9.872 -3.836 4.441 1.00 83.81 145 LEU A O 1
ATOM 1036 N N . ASP A 1 146 ? 7.956 -4.769 3.787 1.00 79.44 146 ASP A N 1
ATOM 1037 C CA . ASP A 1 146 ? 7.108 -4.136 4.812 1.00 79.44 146 ASP A CA 1
ATOM 1038 C C . ASP A 1 146 ? 7.302 -4.691 6.236 1.00 79.44 146 ASP A C 1
ATOM 1040 O O . ASP A 1 146 ? 6.897 -4.068 7.218 1.00 79.44 146 ASP A O 1
ATOM 1044 N N . HIS A 1 147 ? 7.929 -5.856 6.363 1.00 78.31 147 HIS A N 1
ATOM 1045 C CA . HIS A 1 147 ? 8.112 -6.611 7.606 1.00 78.31 147 HIS A CA 1
ATOM 1046 C C . HIS A 1 147 ? 9.493 -6.404 8.248 1.00 78.31 147 HIS A C 1
ATOM 1048 O O . HIS A 1 147 ? 9.928 -7.189 9.092 1.00 78.31 147 HIS A O 1
ATOM 1054 N N . LEU A 1 148 ? 10.196 -5.339 7.866 1.00 78.56 148 LEU A N 1
ATOM 1055 C CA . LEU A 1 148 ? 11.467 -4.951 8.473 1.00 78.56 148 LEU A CA 1
ATOM 1056 C C . LEU A 1 148 ? 11.288 -4.502 9.941 1.00 78.56 148 LEU A C 1
ATOM 1058 O O . LEU A 1 148 ? 10.208 -4.052 10.329 1.00 78.56 148 LEU A O 1
ATOM 1062 N N . PRO A 1 149 ? 12.334 -4.618 10.784 1.00 67.06 149 PRO A N 1
ATOM 1063 C CA . PRO A 1 149 ? 12.223 -4.463 12.239 1.00 67.06 149 PRO A CA 1
ATOM 1064 C C . PRO A 1 149 ? 11.837 -3.055 12.708 1.00 67.06 149 PRO A C 1
ATOM 1066 O O . PRO A 1 149 ? 11.387 -2.904 13.839 1.00 67.06 149 PRO A O 1
ATOM 1069 N N . HIS A 1 150 ? 11.993 -2.030 11.867 1.00 75.88 150 HIS A N 1
ATOM 1070 C CA . HIS A 1 150 ? 11.531 -0.663 12.140 1.00 75.88 150 HIS A CA 1
ATOM 1071 C C . HIS A 1 150 ? 10.048 -0.443 11.810 1.00 75.88 150 HIS A C 1
ATOM 1073 O O . HIS A 1 150 ? 9.508 0.625 12.093 1.00 75.88 150 HIS A O 1
ATOM 1079 N N . GLY A 1 151 ? 9.386 -1.441 11.224 1.00 67.25 151 GLY A N 1
ATOM 1080 C CA . GLY A 1 151 ? 7.991 -1.386 10.811 1.00 67.25 151 GLY A CA 1
ATOM 1081 C C . GLY A 1 151 ? 7.009 -1.751 11.902 1.00 67.25 151 GLY A C 1
ATOM 1082 O O . GLY A 1 151 ? 7.212 -2.677 12.692 1.00 67.25 151 GLY A O 1
ATOM 1083 N N . SER A 1 152 ? 5.855 -1.088 11.876 1.00 66.56 152 SER A N 1
ATOM 1084 C CA . SER A 1 152 ? 4.728 -1.444 12.738 1.00 66.56 152 SER A CA 1
ATOM 1085 C C . SER A 1 152 ? 4.267 -2.883 12.495 1.00 66.56 152 SER A C 1
ATOM 1087 O O . SER A 1 152 ? 3.829 -3.548 13.435 1.00 66.56 152 SER A O 1
ATOM 1089 N N . PHE A 1 153 ? 4.426 -3.406 11.274 1.00 68.88 153 PHE A N 1
ATOM 1090 C CA . PHE A 1 153 ? 4.047 -4.774 10.936 1.00 68.88 153 PHE A CA 1
ATOM 1091 C C . PHE A 1 153 ? 4.860 -5.806 11.722 1.00 68.88 153 PHE A C 1
ATOM 1093 O O . PHE A 1 153 ? 4.273 -6.731 12.283 1.00 68.88 153 PHE A O 1
ATOM 1100 N N . PHE A 1 154 ? 6.176 -5.612 11.867 1.00 68.25 154 PHE A N 1
ATOM 1101 C CA . PHE A 1 154 ? 7.055 -6.497 12.639 1.00 68.25 154 PHE A CA 1
ATOM 1102 C C . PHE A 1 154 ? 6.647 -6.572 14.120 1.00 68.25 154 PHE A C 1
ATOM 1104 O O . PHE A 1 154 ? 6.570 -7.659 14.696 1.00 68.25 154 PHE A O 1
ATOM 1111 N N . HIS A 1 155 ? 6.298 -5.429 14.717 1.00 69.19 155 HIS A N 1
ATOM 1112 C CA . HIS A 1 155 ? 5.854 -5.346 16.111 1.00 69.19 155 HIS A CA 1
ATOM 1113 C C . HIS A 1 155 ? 4.437 -5.885 16.328 1.00 69.19 155 HIS A C 1
ATOM 1115 O O . HIS A 1 155 ? 4.177 -6.559 17.325 1.00 69.19 155 HIS A O 1
ATOM 1121 N N . THR A 1 156 ? 3.526 -5.630 15.389 1.00 68.62 156 THR A N 1
ATOM 1122 C CA . THR A 1 156 ? 2.128 -6.069 15.501 1.00 68.62 156 THR A CA 1
ATOM 1123 C C . THR A 1 156 ? 2.026 -7.584 15.334 1.00 68.62 156 THR A C 1
ATOM 1125 O O . THR A 1 156 ? 1.344 -8.247 16.106 1.00 68.62 156 THR A O 1
ATOM 1128 N N . THR A 1 157 ? 2.757 -8.164 14.384 1.00 68.25 157 THR A N 1
ATOM 1129 C CA . THR A 1 157 ? 2.790 -9.622 14.168 1.00 68.25 157 THR A CA 1
ATOM 1130 C C . THR A 1 157 ? 3.559 -10.360 15.267 1.00 68.25 157 THR A C 1
ATOM 1132 O O . THR A 1 157 ? 3.107 -11.401 15.743 1.00 68.25 157 THR A O 1
ATOM 1135 N N . GLY A 1 158 ? 4.683 -9.806 15.735 1.00 63.69 158 GLY A N 1
ATOM 1136 C CA . GLY A 1 158 ? 5.461 -10.380 16.836 1.00 63.69 158 GLY A CA 1
ATOM 1137 C C . GLY A 1 158 ? 4.708 -10.385 18.170 1.00 63.69 158 GLY A C 1
ATOM 1138 O O . GLY A 1 158 ? 4.730 -11.392 18.879 1.00 63.69 158 GLY A O 1
ATOM 1139 N N . GLY A 1 159 ? 3.994 -9.298 18.486 1.00 62.62 159 GLY A N 1
ATOM 1140 C CA . GLY A 1 159 ? 3.241 -9.155 19.736 1.00 62.62 159 GLY A CA 1
ATOM 1141 C C . GLY A 1 159 ? 2.019 -10.071 19.843 1.00 62.62 159 GLY A C 1
ATOM 1142 O O . GLY A 1 159 ? 1.692 -10.515 20.939 1.00 62.62 159 GLY A O 1
ATOM 1143 N N . VAL A 1 160 ? 1.370 -10.402 18.721 1.00 64.38 160 VAL A N 1
ATOM 1144 C CA . VAL A 1 160 ? 0.186 -11.284 18.705 1.00 64.38 160 VAL A CA 1
ATOM 1145 C C . VAL A 1 160 ? 0.578 -12.759 18.849 1.00 64.38 160 VAL A C 1
ATOM 1147 O O . VAL A 1 160 ? -0.143 -13.521 19.487 1.00 64.38 160 VAL A O 1
ATOM 1150 N N . CYS A 1 161 ? 1.737 -13.159 18.319 1.00 63.16 161 CYS A N 1
ATOM 1151 C CA . CYS A 1 161 ? 2.237 -14.535 18.414 1.00 63.16 161 CYS A CA 1
ATOM 1152 C C . CYS A 1 161 ? 3.163 -14.785 19.620 1.00 63.16 161 CYS A C 1
ATOM 1154 O O . CYS A 1 161 ? 3.664 -15.897 19.769 1.00 63.16 161 CYS A O 1
ATOM 1156 N N . GLY A 1 162 ? 3.425 -13.777 20.465 1.00 68.44 162 GLY A N 1
ATOM 1157 C CA . GLY A 1 162 ? 4.340 -13.899 21.609 1.00 68.44 162 GLY A CA 1
ATOM 1158 C C . GLY A 1 162 ? 5.773 -14.281 21.210 1.00 68.44 162 GLY A C 1
ATOM 1159 O O . GLY A 1 162 ? 6.484 -14.916 21.986 1.00 68.44 162 GLY A O 1
ATOM 1160 N N . LEU A 1 163 ? 6.184 -13.946 19.983 1.00 73.31 163 LEU A N 1
ATOM 1161 C CA . LEU A 1 163 ? 7.468 -14.362 19.425 1.00 73.31 163 LEU A CA 1
ATOM 1162 C C . LEU A 1 163 ? 8.612 -13.549 20.033 1.00 73.31 163 LEU A C 1
ATOM 1164 O O . LEU A 1 163 ? 8.555 -12.322 20.126 1.00 73.31 163 LEU A O 1
ATOM 1168 N N . ILE A 1 164 ? 9.701 -14.234 20.379 1.00 78.00 164 ILE A N 1
ATOM 1169 C CA . ILE A 1 164 ? 10.947 -13.589 20.792 1.00 78.00 164 ILE A CA 1
ATOM 1170 C C . ILE A 1 164 ? 11.531 -12.872 19.564 1.00 78.00 164 ILE A C 1
ATOM 1172 O O . ILE A 1 164 ? 11.518 -13.417 18.460 1.00 78.00 164 ILE A O 1
ATOM 1176 N N . PHE A 1 165 ? 12.081 -11.665 19.740 1.00 73.81 165 PHE A N 1
ATOM 1177 C CA . PHE A 1 165 ? 12.648 -10.838 18.657 1.00 73.81 165 PHE A CA 1
ATOM 1178 C C . PHE A 1 165 ? 13.563 -11.627 17.699 1.00 73.81 165 PHE A C 1
ATOM 1180 O O . PHE A 1 165 ? 13.485 -11.487 16.479 1.00 73.81 165 PHE A O 1
ATOM 1187 N N . LYS A 1 166 ? 14.383 -12.524 18.259 1.00 75.44 166 LYS A N 1
ATOM 1188 C CA . LYS A 1 166 ? 15.306 -13.392 17.516 1.00 75.44 166 LYS A CA 1
ATOM 1189 C C . LYS A 1 166 ? 14.597 -14.402 16.607 1.00 75.44 166 LYS A C 1
ATOM 1191 O O . LYS A 1 166 ? 15.120 -14.722 15.545 1.00 75.44 166 LYS A O 1
ATOM 1196 N N . ASP A 1 167 ? 13.429 -14.896 17.003 1.00 78.25 167 ASP A N 1
ATOM 1197 C CA . ASP A 1 167 ? 12.640 -15.817 16.186 1.00 78.25 167 ASP A CA 1
ATOM 1198 C C . ASP A 1 167 ? 11.835 -15.069 15.124 1.00 78.25 167 ASP A C 1
ATOM 1200 O O . ASP A 1 167 ? 11.736 -15.549 13.999 1.00 78.25 167 ASP A O 1
ATOM 1204 N N . ARG A 1 168 ? 11.377 -13.842 15.408 1.00 76.88 168 ARG A N 1
ATOM 1205 C CA . ARG A 1 168 ? 10.739 -12.984 14.396 1.00 76.88 168 ARG A CA 1
ATOM 1206 C C . ARG A 1 168 ? 11.709 -12.576 13.282 1.00 76.88 168 ARG A C 1
ATOM 1208 O O . ARG A 1 168 ? 11.333 -12.607 12.116 1.00 76.88 168 ARG A O 1
ATOM 1215 N N . LEU A 1 169 ? 12.972 -12.290 13.610 1.00 76.81 169 LEU A N 1
ATOM 1216 C CA . LEU A 1 169 ? 14.015 -12.012 12.611 1.00 76.81 169 LEU A CA 1
ATOM 1217 C C . LEU A 1 169 ? 14.233 -13.173 11.627 1.00 76.81 169 LEU A C 1
ATOM 1219 O O . LEU A 1 169 ? 14.515 -12.929 10.458 1.00 76.81 169 LEU A O 1
ATOM 1223 N N . LYS A 1 170 ? 14.073 -14.430 12.064 1.00 80.50 170 LYS A N 1
ATOM 1224 C CA . LYS A 1 170 ? 14.184 -15.599 11.172 1.00 80.50 170 LYS A CA 1
ATOM 1225 C C . LYS A 1 170 ? 13.024 -15.704 10.181 1.00 80.50 170 LYS A C 1
ATOM 1227 O O . LYS A 1 170 ? 13.176 -16.388 9.175 1.00 80.50 170 LYS A O 1
ATOM 1232 N N . LEU A 1 171 ? 11.884 -15.065 10.460 1.00 78.38 171 LEU A N 1
ATOM 1233 C CA . LEU A 1 171 ? 10.703 -15.085 9.593 1.00 78.38 171 LEU A CA 1
ATOM 1234 C C . LEU A 1 171 ? 10.771 -14.046 8.469 1.00 78.38 171 LEU A C 1
ATOM 1236 O O . LEU A 1 171 ? 10.177 -14.284 7.423 1.00 78.38 171 LEU A O 1
ATOM 1240 N N . ILE A 1 172 ? 11.537 -12.962 8.645 1.00 82.69 172 ILE A N 1
ATOM 1241 C CA . ILE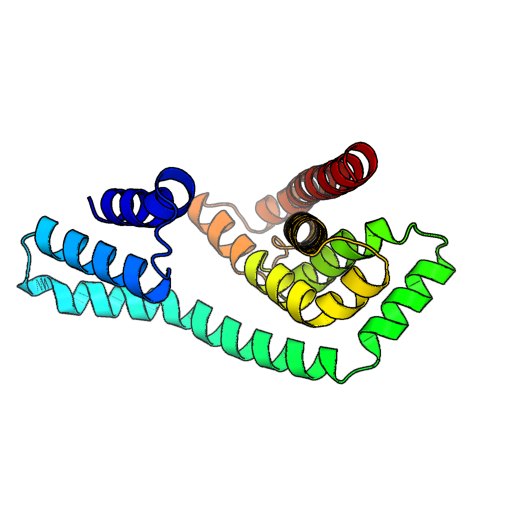 A 1 172 ? 11.746 -11.927 7.619 1.00 82.69 172 ILE A CA 1
ATOM 1242 C C . ILE A 1 172 ? 12.064 -12.525 6.238 1.00 82.69 172 ILE A C 1
ATOM 1244 O O . ILE A 1 172 ? 11.332 -12.230 5.301 1.00 82.69 172 ILE A O 1
ATOM 1248 N N . PRO A 1 173 ? 13.068 -13.410 6.065 1.00 80.50 173 PRO A N 1
ATOM 1249 C CA . PRO A 1 173 ? 13.382 -13.942 4.738 1.00 80.50 173 PRO A CA 1
ATOM 1250 C C . PRO A 1 173 ? 12.236 -14.753 4.116 1.00 80.50 173 PRO A C 1
ATOM 1252 O O . PRO A 1 173 ? 12.087 -14.749 2.897 1.00 80.50 173 PRO A O 1
ATOM 1255 N N . TYR A 1 174 ? 11.407 -15.424 4.924 1.00 82.38 174 TYR A N 1
ATOM 1256 C CA . TYR A 1 174 ? 10.242 -16.156 4.420 1.00 82.38 174 TYR A CA 1
ATOM 1257 C C . TYR A 1 174 ? 9.138 -15.205 3.954 1.00 82.38 174 TYR A C 1
ATOM 1259 O O . TYR A 1 174 ? 8.539 -15.427 2.905 1.00 82.38 174 TYR A O 1
ATOM 1267 N N . GLU A 1 175 ? 8.889 -14.132 4.701 1.00 82.00 175 GLU A N 1
ATOM 1268 C CA . GLU A 1 175 ? 7.910 -13.106 4.332 1.00 82.00 175 GLU A CA 1
ATOM 1269 C C . GLU A 1 175 ? 8.358 -12.337 3.084 1.00 82.00 175 GLU A C 1
ATOM 1271 O O . GLU A 1 175 ? 7.565 -12.155 2.160 1.00 82.00 175 GLU A O 1
ATOM 1276 N N . THR A 1 176 ? 9.651 -12.011 2.982 1.00 83.25 176 THR A N 1
ATOM 1277 C CA . THR A 1 176 ? 10.255 -11.426 1.776 1.00 83.25 176 THR A CA 1
ATOM 1278 C C . THR A 1 176 ? 10.095 -12.357 0.577 1.00 83.25 176 THR A C 1
ATOM 1280 O O . THR A 1 176 ? 9.752 -11.899 -0.511 1.00 83.25 176 THR A O 1
ATOM 1283 N N . LEU A 1 177 ? 10.307 -13.667 0.751 1.00 84.50 177 LEU A N 1
ATOM 1284 C CA . LEU A 1 177 ? 10.157 -14.650 -0.325 1.00 84.50 177 LEU A CA 1
ATOM 1285 C C . LEU A 1 177 ? 8.711 -14.712 -0.834 1.00 84.50 177 LEU A C 1
ATOM 1287 O O . LEU A 1 177 ? 8.486 -14.722 -2.043 1.00 84.50 177 LEU A O 1
ATOM 1291 N N . ILE A 1 178 ? 7.730 -14.711 0.070 1.00 85.88 178 ILE A N 1
ATOM 1292 C CA . ILE A 1 178 ? 6.305 -14.691 -0.293 1.00 85.88 178 ILE A CA 1
ATOM 1293 C C . ILE A 1 178 ? 5.962 -13.392 -1.033 1.00 85.88 178 ILE A C 1
ATOM 1295 O O . ILE A 1 178 ? 5.327 -13.441 -2.088 1.00 85.88 178 ILE A O 1
ATOM 1299 N N . GLY A 1 179 ? 6.429 -12.245 -0.533 1.00 83.69 179 GLY A N 1
ATOM 1300 C CA . GLY A 1 179 ? 6.263 -10.958 -1.210 1.00 83.69 179 GLY A CA 1
ATOM 1301 C C . GLY A 1 179 ? 6.913 -10.943 -2.596 1.00 83.69 179 GLY A C 1
ATOM 1302 O O . GLY A 1 179 ? 6.337 -10.432 -3.553 1.00 83.69 179 GLY A O 1
ATOM 1303 N N . MET A 1 180 ? 8.079 -11.574 -2.748 1.00 84.06 180 MET A N 1
ATOM 1304 C CA . MET A 1 180 ? 8.768 -11.696 -4.034 1.00 84.06 180 MET A CA 1
ATOM 1305 C C . MET A 1 180 ? 7.966 -12.550 -5.020 1.00 84.06 180 MET A C 1
ATOM 1307 O O . MET A 1 180 ? 7.826 -12.169 -6.179 1.00 84.06 180 MET A O 1
ATOM 1311 N N . ILE A 1 181 ? 7.374 -13.661 -4.571 1.00 87.25 181 ILE A N 1
ATOM 1312 C CA . ILE A 1 181 ? 6.483 -14.487 -5.401 1.00 87.25 181 ILE A CA 1
ATOM 1313 C C . ILE A 1 181 ? 5.255 -13.678 -5.844 1.00 87.25 181 ILE A C 1
ATOM 1315 O O . ILE A 1 181 ? 4.857 -13.755 -7.008 1.00 87.25 181 ILE A O 1
ATOM 1319 N N . LEU A 1 182 ? 4.671 -12.863 -4.961 1.00 86.19 182 LEU A N 1
ATOM 1320 C CA . LEU A 1 182 ? 3.553 -11.971 -5.296 1.00 86.19 182 LEU A CA 1
ATOM 1321 C C . LEU A 1 182 ? 3.950 -10.891 -6.310 1.00 86.19 182 LEU A C 1
ATOM 1323 O O . LEU A 1 182 ? 3.224 -10.648 -7.274 1.00 86.19 182 LEU A O 1
ATOM 1327 N N . ALA A 1 183 ? 5.114 -10.270 -6.134 1.00 85.25 183 ALA A N 1
ATOM 1328 C CA . ALA A 1 183 ? 5.645 -9.270 -7.054 1.00 85.25 183 ALA A CA 1
ATOM 1329 C C . ALA A 1 183 ? 5.922 -9.866 -8.445 1.00 85.25 183 ALA A C 1
ATOM 1331 O O . ALA A 1 183 ? 5.491 -9.310 -9.456 1.00 85.25 183 ALA A O 1
ATOM 1332 N N . VAL A 1 184 ? 6.577 -11.030 -8.497 1.00 85.31 184 VAL A N 1
ATOM 1333 C CA . VAL A 1 184 ? 6.893 -11.739 -9.747 1.00 85.31 184 VAL A CA 1
ATOM 1334 C C . VAL A 1 184 ? 5.623 -12.221 -10.440 1.00 85.31 184 VAL A C 1
ATOM 1336 O O . VAL A 1 184 ? 5.470 -12.007 -11.638 1.00 85.31 184 VAL A O 1
ATOM 1339 N N . SER A 1 185 ? 4.682 -12.824 -9.711 1.00 84.94 185 SER A N 1
ATOM 1340 C CA . SER A 1 185 ? 3.407 -13.263 -10.296 1.00 84.94 185 SER A CA 1
ATOM 1341 C C . SER A 1 185 ? 2.589 -12.091 -10.841 1.00 84.94 185 SER A C 1
ATOM 1343 O O . SER A 1 185 ? 2.037 -12.203 -11.932 1.00 84.94 185 SER A O 1
ATOM 1345 N N . SER A 1 186 ? 2.576 -10.944 -10.157 1.00 84.50 186 SER A N 1
ATOM 1346 C CA . SER A 1 186 ? 1.906 -9.729 -10.645 1.00 84.50 186 SER A CA 1
ATOM 1347 C C . SER A 1 186 ? 2.558 -9.175 -11.917 1.00 84.50 186 SER A C 1
ATOM 1349 O O . SER A 1 186 ? 1.854 -8.779 -12.846 1.00 84.50 186 SER A O 1
ATOM 1351 N N . ALA A 1 187 ? 3.892 -9.190 -11.990 1.00 82.31 187 ALA A N 1
ATOM 1352 C CA . ALA A 1 187 ? 4.636 -8.790 -13.185 1.00 82.31 187 ALA A CA 1
ATOM 1353 C C . ALA A 1 187 ? 4.408 -9.751 -14.366 1.00 82.31 187 ALA A C 1
ATOM 1355 O O . ALA A 1 187 ? 4.209 -9.308 -15.495 1.00 82.31 187 ALA A O 1
ATOM 1356 N N . LEU A 1 188 ? 4.373 -11.062 -14.108 1.00 83.81 188 LEU A N 1
ATOM 1357 C CA . LEU A 1 188 ? 4.066 -12.072 -15.123 1.00 83.81 188 LEU A CA 1
ATOM 1358 C C . LEU A 1 188 ? 2.634 -11.936 -15.643 1.00 83.81 188 LEU A C 1
ATOM 1360 O O . LEU A 1 188 ? 2.420 -11.993 -16.849 1.00 83.81 188 LEU A O 1
ATOM 1364 N N . LEU A 1 189 ? 1.654 -11.727 -14.759 1.00 84.06 189 LEU A N 1
ATOM 1365 C CA . LEU A 1 189 ? 0.259 -11.535 -15.163 1.00 84.06 189 LEU A CA 1
ATOM 1366 C C . LEU A 1 189 ? 0.099 -10.332 -16.086 1.00 84.06 189 LEU A C 1
ATOM 1368 O O . LEU A 1 189 ? -0.601 -10.435 -17.087 1.00 84.06 189 LEU A O 1
ATOM 1372 N N . TYR A 1 190 ? 0.784 -9.231 -15.794 1.00 81.75 190 TYR A N 1
ATOM 1373 C CA . TYR A 1 190 ? 0.818 -8.092 -16.701 1.00 81.75 190 TYR A CA 1
ATOM 1374 C C . TYR A 1 190 ? 1.405 -8.455 -18.062 1.00 81.75 190 TYR A C 1
ATOM 1376 O O . TYR A 1 190 ? 0.813 -8.110 -19.072 1.00 81.75 190 TYR A O 1
ATOM 1384 N N . PHE A 1 191 ? 2.508 -9.202 -18.106 1.00 78.12 191 PHE A N 1
ATOM 1385 C CA . PHE A 1 191 ? 3.116 -9.615 -19.372 1.00 78.12 191 PHE A CA 1
ATOM 1386 C C . PHE A 1 191 ? 2.207 -10.523 -20.222 1.00 78.12 191 PHE A C 1
ATOM 1388 O O . PHE A 1 191 ? 2.279 -10.492 -21.444 1.00 78.12 191 PHE A O 1
ATOM 1395 N N . PHE A 1 192 ? 1.362 -11.348 -19.596 1.00 77.94 192 PHE A N 1
ATOM 1396 C CA . PHE A 1 192 ? 0.458 -12.254 -20.315 1.00 77.94 192 PHE A CA 1
ATOM 1397 C C . PHE A 1 192 ? -0.862 -11.613 -20.760 1.00 77.94 192 PHE A C 1
ATOM 1399 O O . PHE A 1 192 ? -1.480 -12.111 -21.700 1.00 77.94 192 PHE A O 1
ATOM 1406 N N . ILE A 1 193 ? -1.335 -10.581 -20.058 1.00 77.44 193 ILE A N 1
ATOM 1407 C CA . ILE A 1 193 ? -2.655 -9.969 -20.290 1.00 77.44 193 ILE A CA 1
ATOM 1408 C C . ILE A 1 193 ? -2.582 -8.589 -20.947 1.00 77.44 193 ILE A C 1
ATOM 1410 O O . ILE A 1 193 ? -3.568 -8.178 -21.563 1.00 77.44 193 ILE A O 1
ATOM 1414 N N . SER A 1 194 ? -1.469 -7.873 -20.794 1.00 65.56 194 SER A N 1
ATOM 1415 C CA . SER A 1 194 ? -1.275 -6.525 -21.333 1.00 65.56 194 SER A CA 1
ATOM 1416 C C . SER A 1 194 ? -0.632 -6.540 -22.713 1.00 65.56 194 SER A C 1
ATOM 1418 O O . SER A 1 194 ? -0.918 -5.568 -23.446 1.00 65.56 194 SER A O 1
#

Organism: NCBI:txid1121100

pLDDT: mean 78.56, std 6.84, range [60.59, 90.25]

Foldseek 3Di:
DLVVQLCVVCVCCVVVVDDDDNVRSNVVSVVVVVVVVVCVVCVVVVVVVVVVVCVVVVVLVVVLVVVLVVLLVDCVLVVLVVVCVVVVHDPLLLLLQQLQVQLQVALALVSSLVSSCSRCVVVCVVSPHDSVLSSQLSSLSSQLRSCDPVHPNVVVVCVVVVHDNVVSVVCNVVSNVVSVVSNVVSSVVSVVPD

InterPro domains:
  IPR003474 Gluconate transporter [PTHR30354] (13-191)
  IPR032813 Putative Na+/H+ antiporter, N-terminal [PF13726] (2-81)